Protein AF-A0A451AAW2-F1 (afdb_monomer)

InterPro domains:
  IPR013783 Immunoglobulin-like fold [G3DSA:2.60.40.10] (100-197)

Mean predicted aligned error: 14.97 Å

Radius of gyration: 39.77 Å; Cα contacts (8 Å, |Δi|>4): 486; chains: 1; bounding box: 114×41×110 Å

Secondary structure (DSSP, 8-state):
--PPPPPPPPPPPPPPTT--SSEEETTEEE--SS-EEES-SS-SSSEEESS--------SPP-GGGTT-EEEETTEEEEE-SSSEEEE--S--S--EEEESSEE----EEGGG-S-PPEEEEEEE-SSSPPP--EEEES-TTTEEEEEESSTT----TT-EEEEEEEE--SSSEEEEEEEEEESTT--EEEEEEEEE-PPPSS--S------TT--SSSPPPHHHHHHH---SGGGSTTTEEEETTEEEE--SSSS-------PPPP---

Structure (mmCIF, N/CA/C/O backbone):
data_AF-A0A451AAW2-F1
#
_entry.id   AF-A0A451AAW2-F1
#
loop_
_atom_site.group_PDB
_atom_site.id
_atom_site.type_symbol
_atom_site.label_atom_id
_atom_site.label_alt_id
_atom_site.label_comp_id
_atom_site.label_asym_id
_atom_site.label_entity_id
_atom_site.label_seq_id
_atom_site.pdbx_PDB_ins_code
_atom_site.Cartn_x
_atom_site.Cartn_y
_atom_site.Cartn_z
_atom_site.occupancy
_atom_site.B_iso_or_equiv
_atom_site.auth_seq_id
_atom_site.auth_comp_id
_atom_site.auth_asym_id
_atom_site.auth_atom_id
_atom_site.pdbx_PDB_model_num
ATOM 1 N N . ASP A 1 1 ? 57.584 23.041 -67.084 1.00 53.59 1 ASP A N 1
ATOM 2 C CA . ASP A 1 1 ? 56.991 21.731 -66.761 1.00 53.59 1 ASP A CA 1
ATOM 3 C C . ASP A 1 1 ? 55.481 21.752 -66.813 1.00 53.59 1 ASP A C 1
ATOM 5 O O . ASP A 1 1 ? 54.823 22.111 -65.848 1.00 53.59 1 ASP A O 1
ATOM 9 N N . THR A 1 2 ? 54.919 21.358 -67.949 1.00 57.06 2 THR A N 1
ATOM 10 C CA . THR A 1 2 ? 53.506 20.969 -68.030 1.00 57.06 2 THR A CA 1
ATOM 11 C C . THR A 1 2 ? 53.448 19.640 -68.760 1.00 57.06 2 THR A C 1
ATOM 13 O O . THR A 1 2 ? 53.080 19.564 -69.931 1.00 57.06 2 THR A O 1
ATOM 16 N N . GLY A 1 3 ? 53.918 18.591 -68.081 1.00 54.97 3 GLY A N 1
ATOM 17 C CA . GLY A 1 3 ? 53.749 17.227 -68.563 1.00 54.97 3 GLY A CA 1
ATOM 18 C C . GLY A 1 3 ? 52.258 16.954 -68.724 1.00 54.97 3 GLY A C 1
ATOM 19 O O . GLY A 1 3 ? 51.485 17.130 -67.782 1.00 54.97 3 GLY A O 1
ATOM 20 N N . ILE A 1 4 ? 51.855 16.586 -69.938 1.00 64.38 4 ILE A N 1
ATOM 21 C CA . ILE A 1 4 ? 50.492 16.166 -70.257 1.00 64.38 4 ILE A CA 1
ATOM 22 C C . ILE A 1 4 ? 50.045 15.098 -69.254 1.00 64.38 4 ILE A C 1
ATOM 24 O O . ILE A 1 4 ? 50.707 14.075 -69.077 1.00 64.38 4 ILE A O 1
ATOM 28 N N . ARG A 1 5 ? 48.929 15.359 -68.565 1.00 63.53 5 ARG A N 1
ATOM 29 C CA . ARG A 1 5 ? 48.282 14.392 -67.675 1.00 63.53 5 ARG A CA 1
ATOM 30 C C . ARG A 1 5 ? 48.058 13.108 -68.474 1.00 63.53 5 ARG A C 1
ATOM 32 O O . ARG A 1 5 ? 47.414 13.155 -69.520 1.00 63.53 5 ARG A O 1
ATOM 39 N N . GLY A 1 6 ? 48.609 11.993 -67.990 1.00 73.31 6 GLY A N 1
ATOM 40 C CA . GLY A 1 6 ? 48.420 10.691 -68.625 1.00 73.31 6 GLY A CA 1
ATOM 41 C C . GLY A 1 6 ? 46.928 10.394 -68.829 1.00 73.31 6 GLY A C 1
ATOM 42 O O . GLY A 1 6 ? 46.104 10.891 -68.048 1.00 73.31 6 GLY A O 1
ATOM 43 N N . PRO A 1 7 ? 46.565 9.634 -69.878 1.00 74.12 7 PRO A N 1
ATOM 44 C CA . PRO A 1 7 ? 45.173 9.317 -70.159 1.00 74.12 7 PRO A CA 1
ATOM 45 C C . PRO A 1 7 ? 44.522 8.732 -68.907 1.00 74.12 7 PRO A C 1
ATOM 47 O O . PRO A 1 7 ? 45.116 7.914 -68.202 1.00 74.12 7 PRO A O 1
ATOM 50 N N . GLN A 1 8 ? 43.314 9.202 -68.603 1.00 67.94 8 GLN A N 1
ATOM 51 C CA . GLN A 1 8 ? 42.526 8.668 -67.502 1.00 67.94 8 GLN A CA 1
ATOM 52 C C . GLN A 1 8 ? 42.424 7.149 -67.677 1.00 67.94 8 GLN A C 1
ATOM 54 O O . GLN A 1 8 ? 42.028 6.684 -68.746 1.00 67.94 8 GLN A O 1
ATOM 59 N N . GLY A 1 9 ? 42.818 6.393 -66.646 1.00 70.00 9 GLY A N 1
ATOM 60 C CA . GLY A 1 9 ? 42.711 4.937 -66.662 1.00 70.00 9 GLY A CA 1
ATOM 61 C C . GLY A 1 9 ? 41.288 4.513 -67.016 1.00 70.00 9 GLY A C 1
ATOM 62 O O . GLY A 1 9 ? 40.329 5.216 -66.676 1.00 70.00 9 GLY A O 1
ATOM 63 N N . LEU A 1 10 ? 41.157 3.390 -67.727 1.00 69.31 10 LEU A N 1
ATOM 64 C CA . LEU A 1 10 ? 39.849 2.842 -68.074 1.00 69.31 10 LEU A CA 1
ATOM 65 C C . LEU A 1 10 ? 39.002 2.748 -66.801 1.00 69.31 10 LEU A C 1
ATOM 67 O O . LEU A 1 10 ? 39.486 2.325 -65.748 1.00 69.31 10 LEU A O 1
ATOM 71 N N . LYS A 1 11 ? 37.750 3.204 -66.885 1.00 67.06 11 LYS A N 1
ATOM 72 C CA . LYS A 1 11 ? 36.783 3.036 -65.800 1.00 67.06 11 LYS A CA 1
ATOM 73 C C . LYS A 1 11 ? 36.747 1.544 -65.461 1.00 67.06 11 LYS A C 1
ATOM 75 O O . LYS A 1 11 ? 36.487 0.753 -66.358 1.00 67.06 11 LYS A O 1
ATOM 80 N N . GLY A 1 12 ? 37.034 1.190 -64.206 1.00 62.09 12 GLY A N 1
ATOM 81 C CA . GLY A 1 12 ? 37.013 -0.205 -63.770 1.00 62.09 12 GLY A CA 1
ATOM 82 C C . GLY A 1 12 ? 35.674 -0.859 -64.099 1.00 62.09 12 GLY A C 1
ATOM 83 O O . GLY A 1 12 ? 34.627 -0.203 -64.010 1.00 62.09 12 GLY A O 1
ATOM 84 N N . ASP A 1 13 ? 35.726 -2.125 -64.506 1.00 70.00 13 ASP A N 1
ATOM 85 C CA . ASP A 1 13 ? 34.534 -2.889 -64.846 1.00 70.00 13 ASP A CA 1
ATOM 86 C C . ASP A 1 13 ? 33.570 -2.913 -63.655 1.00 70.00 13 ASP A C 1
ATOM 88 O O . ASP A 1 13 ? 33.964 -2.953 -62.484 1.00 70.00 13 ASP A O 1
ATOM 92 N N . LYS A 1 14 ? 32.271 -2.839 -63.948 1.00 62.22 14 LYS A N 1
ATOM 93 C CA . LYS A 1 14 ? 31.244 -3.091 -62.938 1.00 62.22 14 LYS A CA 1
ATOM 94 C C . LYS A 1 14 ? 31.422 -4.544 -62.481 1.00 62.22 14 LYS A C 1
ATOM 96 O O . LYS A 1 14 ? 31.362 -5.420 -63.334 1.00 62.22 14 LYS A O 1
ATOM 101 N N . GLY A 1 15 ? 31.623 -4.774 -61.179 1.00 60.84 15 GLY A N 1
ATOM 102 C CA . GLY A 1 15 ? 31.736 -6.126 -60.615 1.00 60.84 15 GLY A CA 1
ATOM 103 C C . GLY A 1 15 ? 30.575 -7.028 -61.044 1.00 60.84 15 GLY A C 1
ATOM 104 O O . GLY A 1 15 ? 29.463 -6.535 -61.284 1.00 60.84 15 GLY A O 1
ATOM 105 N N . ASP A 1 16 ? 30.855 -8.324 -61.179 1.00 64.81 16 ASP A N 1
ATOM 106 C CA . ASP A 1 16 ? 29.926 -9.299 -61.743 1.00 64.81 16 ASP A CA 1
ATOM 107 C C . ASP A 1 16 ? 28.594 -9.320 -60.975 1.00 64.81 16 ASP A C 1
ATOM 109 O O . ASP A 1 16 ? 28.507 -9.091 -59.764 1.00 64.81 16 ASP A O 1
ATOM 113 N N . THR A 1 17 ? 27.504 -9.591 -61.696 1.00 51.34 17 THR A N 1
ATOM 114 C CA . THR A 1 17 ? 26.171 -9.719 -61.091 1.00 51.34 17 THR A CA 1
ATOM 115 C C . THR A 1 17 ? 26.135 -11.008 -60.264 1.00 51.34 17 THR A C 1
ATOM 117 O O . THR A 1 17 ? 25.845 -12.072 -60.799 1.00 51.34 17 THR A O 1
ATOM 120 N N . GLY A 1 18 ? 26.472 -10.920 -58.974 1.00 54.59 18 GLY A N 1
ATOM 121 C CA . GLY A 1 18 ? 26.585 -12.085 -58.087 1.00 54.59 18 GLY A CA 1
ATOM 122 C C . GLY A 1 18 ? 27.481 -11.900 -56.857 1.00 54.59 18 GLY A C 1
ATOM 123 O O . GLY A 1 18 ? 27.350 -12.669 -55.913 1.00 54.59 18 GLY A O 1
ATOM 124 N N . ASP A 1 19 ? 28.306 -10.849 -56.796 1.00 54.72 19 ASP A N 1
ATOM 125 C CA . ASP A 1 19 ? 29.177 -10.573 -55.631 1.00 54.72 19 ASP A CA 1
ATOM 126 C C . ASP A 1 19 ? 28.428 -10.045 -54.391 1.00 54.72 19 ASP A C 1
ATOM 128 O O . ASP A 1 19 ? 29.009 -9.776 -53.337 1.00 54.72 19 ASP A O 1
ATOM 132 N N . SER A 1 20 ? 27.108 -9.896 -54.492 1.00 62.81 20 SER A N 1
ATOM 133 C CA . SER A 1 20 ? 26.242 -9.603 -53.360 1.00 62.81 20 SER A CA 1
ATOM 134 C C . SER A 1 20 ? 25.691 -10.915 -52.811 1.00 62.81 20 SER A C 1
ATOM 136 O O . SER A 1 20 ? 24.864 -11.556 -53.453 1.00 62.81 20 SER A O 1
ATOM 138 N N . PHE A 1 21 ? 26.071 -11.274 -51.577 1.00 71.00 21 PHE A N 1
ATOM 139 C CA . PHE A 1 21 ? 25.433 -12.361 -50.813 1.00 71.00 21 PHE A CA 1
ATOM 140 C C . PHE A 1 21 ? 23.899 -12.221 -50.757 1.00 71.00 21 PHE A C 1
ATOM 142 O O . PHE A 1 21 ? 23.181 -13.195 -50.544 1.00 71.00 21 PHE A O 1
ATOM 149 N N . TRP A 1 22 ? 23.390 -11.007 -50.967 1.00 80.12 22 TRP A N 1
ATOM 150 C CA . TRP A 1 22 ? 21.976 -10.684 -51.041 1.00 80.12 22 TRP A CA 1
ATOM 151 C C . TRP A 1 22 ? 21.454 -10.772 -52.475 1.00 80.12 22 TRP A C 1
ATOM 153 O O . TRP A 1 22 ? 21.984 -10.124 -53.379 1.00 80.12 22 TRP A O 1
ATOM 163 N N . SER A 1 23 ? 20.371 -11.525 -52.661 1.00 84.62 23 SER A N 1
ATOM 164 C CA . SER A 1 23 ? 19.648 -11.643 -53.928 1.00 84.62 23 SER A CA 1
ATOM 165 C C . SER A 1 23 ? 18.620 -10.522 -54.064 1.00 84.62 23 SER A C 1
ATOM 167 O O . SER A 1 23 ? 17.877 -10.245 -53.122 1.00 84.62 23 SER A O 1
ATOM 169 N N . GLN A 1 24 ? 18.543 -9.898 -55.240 1.00 86.19 24 GLN A N 1
ATOM 170 C CA . GLN A 1 24 ? 17.514 -8.909 -55.563 1.00 86.19 24 GLN A CA 1
ATOM 171 C C . GLN A 1 24 ? 16.463 -9.519 -56.504 1.00 86.19 24 GLN A C 1
ATOM 173 O O . GLN A 1 24 ? 16.810 -10.120 -57.516 1.00 86.19 24 GLN A O 1
ATOM 178 N N . SER A 1 25 ? 15.178 -9.330 -56.195 1.00 84.81 25 SER A N 1
ATOM 179 C CA . SER A 1 25 ? 14.050 -9.676 -57.068 1.00 84.81 25 SER A CA 1
ATOM 180 C C . SER A 1 25 ? 13.036 -8.534 -57.076 1.00 84.81 25 SER A C 1
ATOM 182 O O . SER A 1 25 ? 12.434 -8.202 -56.050 1.00 84.81 25 SER A O 1
ATOM 184 N N . GLY A 1 26 ? 12.886 -7.882 -58.232 1.00 88.06 26 GLY A N 1
ATOM 185 C CA . GLY A 1 26 ? 12.141 -6.627 -58.345 1.00 88.06 26 GLY A CA 1
ATOM 186 C C . GLY A 1 26 ? 12.705 -5.552 -57.407 1.00 88.06 26 GLY A C 1
ATOM 187 O O . GLY A 1 26 ? 13.901 -5.255 -57.436 1.00 88.06 26 GLY A O 1
ATOM 188 N N . ASN A 1 27 ? 11.840 -5.001 -56.549 1.00 89.06 27 ASN A N 1
ATOM 189 C CA . ASN A 1 27 ? 12.200 -4.001 -55.534 1.00 89.06 27 ASN A CA 1
ATOM 190 C C . ASN A 1 27 ? 12.661 -4.612 -54.197 1.00 89.06 27 ASN A C 1
ATOM 192 O O . ASN A 1 27 ? 12.975 -3.870 -53.269 1.00 89.06 27 ASN A O 1
ATOM 196 N N . ASN A 1 28 ? 12.675 -5.943 -54.069 1.00 83.69 28 ASN A N 1
ATOM 197 C CA . ASN A 1 28 ? 13.032 -6.629 -52.830 1.00 83.69 28 ASN A CA 1
ATOM 198 C C . ASN A 1 28 ? 14.481 -7.110 -52.877 1.00 83.69 28 ASN A C 1
ATOM 200 O O . ASN A 1 28 ? 14.929 -7.642 -53.892 1.00 83.69 28 ASN A O 1
ATOM 204 N N . ILE A 1 29 ? 15.181 -6.999 -51.750 1.00 86.25 29 ILE A N 1
ATOM 205 C CA . ILE A 1 29 ? 16.496 -7.600 -51.525 1.00 86.25 29 ILE A CA 1
ATOM 206 C C . ILE A 1 29 ? 16.405 -8.544 -50.322 1.00 86.25 29 ILE A C 1
ATOM 208 O O . ILE A 1 29 ? 15.812 -8.187 -49.304 1.00 86.25 29 ILE A O 1
ATOM 212 N N . TYR A 1 30 ? 16.925 -9.765 -50.439 1.00 84.12 30 TYR A N 1
ATOM 213 C CA . TYR A 1 30 ? 16.805 -10.787 -49.395 1.00 84.12 30 TYR A CA 1
ATOM 214 C C . TYR A 1 30 ? 17.977 -11.774 -49.395 1.00 84.12 30 TYR A C 1
ATOM 216 O O . TYR A 1 30 ? 18.711 -11.912 -50.372 1.00 84.12 30 TYR A O 1
ATOM 224 N N . TYR A 1 31 ? 18.144 -12.468 -48.269 1.00 87.19 31 TYR A N 1
ATOM 225 C CA . TYR A 1 31 ? 19.123 -13.537 -48.084 1.00 87.19 31 TYR A CA 1
ATOM 226 C C . TYR A 1 31 ? 18.386 -14.876 -47.984 1.00 87.19 31 TYR A C 1
ATOM 228 O O . TYR A 1 31 ? 17.525 -15.044 -47.121 1.00 87.19 31 TYR A O 1
ATOM 236 N N . GLY A 1 32 ? 18.664 -15.799 -48.907 1.00 82.31 32 GLY A N 1
ATOM 237 C CA . GLY A 1 32 ? 17.832 -16.992 -49.124 1.00 82.31 32 GLY A CA 1
ATOM 238 C C . GLY A 1 32 ? 18.145 -18.204 -48.238 1.00 82.31 32 GLY A C 1
ATOM 239 O O . GLY A 1 32 ? 17.302 -19.087 -48.105 1.00 82.31 32 GLY A O 1
ATOM 240 N N . SER A 1 33 ? 19.329 -18.279 -47.625 1.00 84.06 33 SER A N 1
ATOM 241 C CA . SER A 1 33 ? 19.771 -19.460 -46.864 1.00 84.06 33 SER A CA 1
ATOM 242 C C . SER A 1 33 ? 20.739 -19.093 -45.744 1.00 84.06 33 SER A C 1
ATOM 244 O O . SER A 1 33 ? 21.572 -18.228 -45.945 1.00 84.06 33 SER A O 1
ATOM 246 N N . GLY A 1 34 ? 20.714 -19.790 -44.605 1.00 89.19 34 GLY A N 1
ATOM 247 C CA . GLY A 1 34 ? 21.592 -19.497 -43.458 1.00 89.19 34 GLY A CA 1
ATOM 248 C C . GLY A 1 34 ? 20.997 -18.487 -42.468 1.00 89.19 34 GLY A C 1
ATOM 249 O O . GLY A 1 34 ? 19.773 -18.354 -42.390 1.00 89.19 34 GLY A O 1
ATOM 250 N N . ASN A 1 35 ? 21.859 -17.839 -41.680 1.00 93.06 35 ASN A N 1
ATOM 251 C CA . ASN A 1 35 ? 21.526 -16.843 -40.654 1.00 93.06 35 ASN A CA 1
ATOM 252 C C . ASN A 1 35 ? 22.323 -15.553 -40.921 1.00 93.06 35 ASN A C 1
ATOM 254 O O . ASN A 1 35 ? 23.451 -15.620 -41.407 1.00 93.06 35 ASN A O 1
ATOM 258 N N . ILE A 1 36 ? 21.759 -14.393 -40.583 1.00 92.81 36 ILE A N 1
ATOM 259 C CA . ILE A 1 36 ? 22.418 -13.086 -40.704 1.00 92.81 36 ILE A CA 1
ATOM 260 C C . ILE A 1 36 ? 22.937 -12.670 -39.326 1.00 92.81 36 ILE A C 1
ATOM 262 O O . ILE A 1 36 ? 22.151 -12.442 -38.407 1.00 92.81 36 ILE A O 1
ATOM 266 N N . GLY A 1 37 ? 24.258 -12.560 -39.189 1.00 92.88 37 GLY A N 1
ATOM 267 C CA . GLY A 1 37 ? 24.919 -12.031 -37.996 1.00 92.88 37 GLY A CA 1
ATOM 268 C C . GLY A 1 37 ? 25.433 -10.612 -38.230 1.00 92.88 37 GLY A C 1
ATOM 269 O O . GLY A 1 37 ? 26.167 -10.374 -39.185 1.00 92.88 37 GLY A O 1
ATOM 270 N N . ILE A 1 38 ? 25.090 -9.669 -37.352 1.00 94.44 38 ILE A N 1
ATOM 271 C CA . ILE A 1 38 ? 25.679 -8.322 -37.322 1.00 94.44 38 ILE A CA 1
ATOM 272 C C . ILE A 1 38 ? 26.482 -8.191 -36.027 1.00 94.44 38 ILE A C 1
ATOM 274 O O . ILE A 1 38 ? 25.921 -8.260 -34.937 1.00 94.44 38 ILE A O 1
ATOM 278 N N . GLY A 1 39 ? 27.804 -8.044 -36.129 1.00 94.44 39 GLY A N 1
ATOM 279 C CA . GLY A 1 39 ? 28.702 -8.019 -34.962 1.00 94.44 39 GLY A CA 1
ATOM 280 C C . GLY A 1 39 ? 28.969 -9.393 -34.322 1.00 94.44 39 GLY A C 1
ATOM 281 O O . GLY A 1 39 ? 29.609 -9.469 -33.275 1.00 94.44 39 GLY A O 1
ATOM 282 N N . THR A 1 40 ? 28.502 -10.481 -34.939 1.00 93.62 40 THR A N 1
ATOM 283 C CA . THR A 1 40 ? 28.775 -11.874 -34.551 1.00 93.62 40 THR A CA 1
ATOM 284 C C . THR A 1 40 ? 29.024 -12.717 -35.801 1.00 93.62 40 THR A C 1
ATOM 286 O O . THR A 1 40 ? 28.398 -12.480 -36.834 1.00 93.62 40 THR A O 1
ATOM 289 N N . THR A 1 41 ? 29.934 -13.688 -35.722 1.00 93.69 41 THR A N 1
ATOM 290 C CA . THR A 1 41 ? 30.242 -14.627 -36.817 1.00 93.69 41 THR A CA 1
ATOM 291 C C . THR A 1 41 ? 29.533 -15.974 -36.669 1.00 93.69 41 THR A C 1
ATOM 293 O O . THR A 1 41 ? 29.479 -16.728 -37.634 1.00 93.69 41 THR A O 1
ATOM 296 N N . ASN A 1 42 ? 28.946 -16.254 -35.499 1.00 94.31 42 ASN A N 1
ATOM 297 C CA . ASN A 1 42 ? 28.233 -17.497 -35.192 1.00 94.31 42 ASN A CA 1
ATOM 298 C C . ASN A 1 42 ? 26.804 -17.194 -34.697 1.00 94.31 42 ASN A C 1
ATOM 300 O O . ASN A 1 42 ? 26.527 -17.373 -33.511 1.00 94.31 42 ASN A O 1
ATOM 304 N N . PRO A 1 43 ? 25.905 -16.689 -35.562 1.00 96.31 43 PRO A N 1
ATOM 305 C CA . PRO A 1 43 ? 24.539 -16.352 -35.167 1.00 96.31 43 PRO A CA 1
ATOM 306 C C . PRO A 1 43 ? 23.711 -17.604 -34.820 1.00 96.31 43 PRO A C 1
ATOM 308 O O . PRO A 1 43 ? 23.551 -18.508 -35.646 1.00 96.31 43 PRO A O 1
ATOM 311 N N . GLY A 1 44 ? 23.125 -17.629 -33.623 1.00 95.88 44 GLY A N 1
ATOM 312 C CA . GLY A 1 44 ? 22.234 -18.681 -33.124 1.00 95.88 44 GLY A CA 1
ATOM 313 C C . GLY A 1 44 ? 20.783 -18.569 -33.609 1.00 95.88 44 GLY A C 1
ATOM 314 O O . GLY A 1 44 ? 20.004 -19.505 -33.439 1.00 95.88 44 GLY A O 1
ATOM 315 N N . ALA A 1 45 ? 20.413 -17.455 -34.245 1.00 95.62 45 ALA A N 1
ATOM 316 C CA . ALA A 1 45 ? 19.090 -17.220 -34.825 1.00 95.62 45 ALA A CA 1
ATOM 317 C C . ALA A 1 45 ? 19.184 -16.674 -36.258 1.00 95.62 45 ALA A C 1
ATOM 319 O O . ALA A 1 45 ? 20.237 -16.220 -36.701 1.00 95.62 45 ALA A O 1
ATOM 320 N N . LYS A 1 46 ? 18.058 -16.687 -36.988 1.00 94.44 46 LYS A N 1
ATOM 321 C CA . LYS A 1 46 ? 17.982 -16.236 -38.393 1.00 94.44 46 LYS A CA 1
ATOM 322 C C . LYS A 1 46 ? 18.474 -14.806 -38.606 1.00 94.44 46 LYS A C 1
ATOM 324 O O . LYS A 1 46 ? 19.076 -14.524 -39.639 1.00 94.44 46 LYS A O 1
ATOM 329 N N . LEU A 1 47 ? 18.250 -13.942 -37.623 1.00 94.19 47 LEU A N 1
ATOM 330 C CA . LEU A 1 47 ? 18.868 -12.632 -37.509 1.00 94.19 47 LEU A CA 1
ATOM 331 C C . LEU A 1 47 ? 19.372 -12.483 -36.074 1.00 94.19 47 LEU A C 1
ATOM 333 O O . LEU A 1 47 ? 18.578 -12.558 -35.139 1.00 94.19 47 LEU A O 1
ATOM 337 N N . GLU A 1 48 ? 20.669 -12.255 -35.906 1.00 96.38 48 GLU A N 1
ATOM 338 C CA . GLU A 1 48 ? 21.276 -11.937 -34.616 1.00 96.38 48 GLU A CA 1
ATOM 339 C C . GLU A 1 48 ? 22.133 -10.680 -34.752 1.00 96.38 48 GLU A C 1
ATOM 341 O O . GLU A 1 48 ? 23.025 -10.597 -35.596 1.00 96.38 48 GLU A O 1
ATOM 346 N N . VAL A 1 49 ? 21.861 -9.689 -33.907 1.00 96.12 49 VAL A N 1
ATOM 347 C CA . VAL A 1 49 ? 22.625 -8.444 -33.849 1.00 96.12 49 VAL A CA 1
ATOM 348 C C . VAL A 1 49 ? 23.288 -8.375 -32.483 1.00 96.12 49 VAL A C 1
ATOM 350 O O . VAL A 1 49 ? 22.617 -8.224 -31.466 1.00 96.12 49 VAL A O 1
ATOM 353 N N . LYS A 1 50 ? 24.617 -8.456 -32.449 1.00 95.81 50 LYS A N 1
ATOM 354 C CA . LYS A 1 50 ? 25.410 -8.217 -31.242 1.00 95.81 50 LYS A CA 1
ATOM 355 C C . LYS A 1 50 ? 25.618 -6.710 -31.072 1.00 95.81 50 LYS A C 1
ATOM 357 O O . LYS A 1 50 ? 26.701 -6.179 -31.304 1.00 95.81 50 LYS A O 1
ATOM 362 N N . GLY A 1 51 ? 24.537 -6.015 -30.730 1.00 94.69 51 GLY A N 1
ATOM 363 C CA . GLY A 1 51 ? 24.470 -4.559 -30.624 1.00 94.69 51 GLY A CA 1
ATOM 364 C C . GLY A 1 51 ? 23.025 -4.055 -30.586 1.00 94.69 51 GLY A C 1
ATOM 365 O O . GLY A 1 51 ? 22.081 -4.841 -30.582 1.00 94.69 51 GLY A O 1
ATOM 366 N N . GLY A 1 52 ? 22.845 -2.734 -30.550 1.00 91.44 52 GLY A N 1
ATOM 367 C CA . GLY A 1 52 ? 21.515 -2.117 -30.561 1.00 91.44 52 GLY A CA 1
ATOM 368 C C . GLY A 1 52 ? 20.877 -2.093 -31.954 1.00 91.44 52 GLY A C 1
ATOM 369 O O . GLY A 1 52 ? 21.563 -1.894 -32.955 1.00 91.44 52 GLY A O 1
ATOM 370 N N . ILE A 1 53 ? 19.548 -2.226 -32.013 1.00 94.25 53 ILE A N 1
ATOM 371 C CA . ILE A 1 53 ? 18.750 -2.058 -33.237 1.00 94.25 53 ILE A CA 1
ATOM 372 C C . ILE A 1 53 ? 17.933 -0.770 -33.105 1.00 94.25 53 ILE A C 1
ATOM 374 O O . ILE A 1 53 ? 17.059 -0.666 -32.246 1.00 94.25 53 ILE A O 1
ATOM 378 N N . LYS A 1 54 ? 18.192 0.221 -33.966 1.00 92.50 54 LYS A N 1
ATOM 379 C CA . LYS A 1 54 ? 17.372 1.438 -34.040 1.00 92.50 54 LYS A CA 1
ATOM 380 C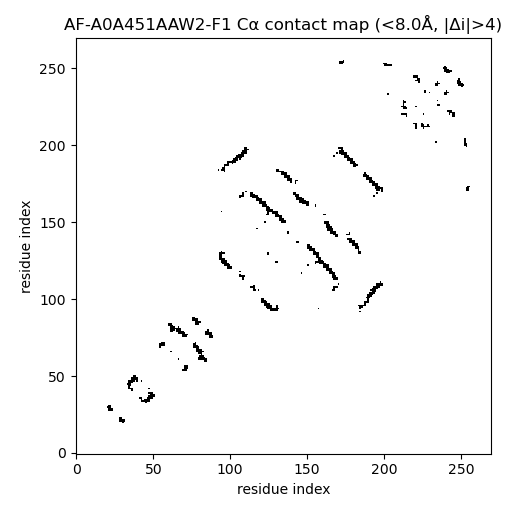 C . LYS A 1 54 ? 16.132 1.164 -34.888 1.00 92.50 54 LYS A C 1
ATOM 382 O O . LYS A 1 54 ? 16.231 1.017 -36.103 1.00 92.50 54 LYS A O 1
ATOM 387 N N . LEU A 1 55 ? 14.967 1.118 -34.249 1.00 92.00 55 LEU A N 1
ATOM 388 C CA . LEU A 1 55 ? 13.687 0.933 -34.930 1.00 92.00 55 LEU A CA 1
ATOM 389 C C . LEU A 1 55 ? 13.101 2.280 -35.366 1.00 92.00 55 LEU A C 1
ATOM 391 O O . LEU A 1 55 ? 13.159 3.264 -34.630 1.00 92.00 55 LEU A O 1
ATOM 395 N N . GLY A 1 56 ? 12.522 2.319 -36.564 1.00 89.69 56 GLY A N 1
ATOM 396 C CA . GLY A 1 56 ? 11.778 3.477 -37.054 1.00 89.69 56 GLY A CA 1
ATOM 397 C C . GLY A 1 56 ? 10.335 3.511 -36.542 1.00 89.69 56 GLY A C 1
ATOM 398 O O . GLY A 1 56 ? 9.767 2.488 -36.144 1.00 89.69 56 GLY A O 1
ATOM 399 N N . GLY A 1 57 ? 9.721 4.692 -36.615 1.00 82.31 57 GLY A N 1
ATOM 400 C CA . GLY A 1 57 ? 8.278 4.850 -36.475 1.00 82.31 57 GLY A CA 1
ATOM 401 C C . GLY A 1 57 ? 7.602 4.499 -37.795 1.00 82.31 57 GLY A C 1
ATOM 402 O O . GLY A 1 57 ? 7.682 5.258 -38.752 1.00 82.31 57 GLY A O 1
ATOM 403 N N . ASN A 1 58 ? 6.966 3.331 -37.882 1.00 75.94 58 ASN A N 1
ATOM 404 C CA . ASN A 1 58 ? 6.107 3.018 -39.022 1.00 75.94 58 ASN A CA 1
ATOM 405 C C . ASN A 1 58 ? 4.714 3.615 -38.768 1.00 75.94 58 ASN A C 1
ATOM 407 O O . ASN A 1 58 ? 4.033 3.168 -37.845 1.00 75.94 58 ASN A O 1
ATOM 411 N N . ASN A 1 59 ? 4.275 4.589 -39.570 1.00 73.44 59 ASN A N 1
ATOM 412 C CA . ASN A 1 59 ? 2.949 5.216 -39.442 1.00 73.44 59 ASN A CA 1
ATOM 413 C C . ASN A 1 59 ? 1.814 4.407 -40.103 1.00 73.44 59 ASN A C 1
ATOM 415 O O . ASN A 1 59 ? 0.668 4.847 -40.104 1.00 73.44 59 ASN A O 1
ATOM 419 N N . SER A 1 60 ? 2.103 3.223 -40.646 1.00 85.75 60 SER A N 1
ATOM 420 C CA . SER A 1 60 ? 1.099 2.362 -41.282 1.00 85.75 60 SER A CA 1
ATOM 421 C C . SER A 1 60 ? 0.084 1.803 -40.282 1.00 85.75 60 SER A C 1
ATOM 423 O O . SER A 1 60 ? 0.410 1.546 -39.121 1.00 85.75 60 SER A O 1
ATOM 425 N N . VAL A 1 61 ? -1.136 1.529 -40.753 1.00 91.38 61 VAL A N 1
ATOM 426 C CA . VAL A 1 61 ? -2.162 0.794 -39.994 1.00 91.38 61 VAL A CA 1
ATOM 427 C C . VAL A 1 61 ? -1.671 -0.630 -39.705 1.00 91.38 61 VAL A C 1
ATOM 429 O O . VAL A 1 61 ? -1.106 -1.279 -40.590 1.00 91.38 61 VAL A O 1
ATOM 432 N N . CYS A 1 62 ? -1.862 -1.095 -38.467 1.00 93.69 62 CYS A N 1
ATOM 433 C CA . CYS A 1 62 ? -1.666 -2.498 -38.102 1.00 93.69 62 CYS A CA 1
ATOM 434 C C . CYS A 1 62 ? -2.882 -3.309 -38.558 1.00 93.69 62 CYS A C 1
ATOM 436 O O . CYS A 1 62 ? -4.007 -2.981 -38.196 1.00 93.69 62 CYS A O 1
ATOM 438 N N . ASP A 1 63 ? -2.638 -4.357 -39.334 1.00 95.12 63 ASP A N 1
ATOM 439 C CA . ASP A 1 63 ? -3.639 -5.277 -39.869 1.00 95.12 63 ASP A CA 1
ATOM 440 C C . ASP A 1 63 ? -3.059 -6.702 -39.884 1.00 95.12 63 ASP A C 1
ATOM 442 O O . ASP A 1 63 ? -1.901 -6.910 -39.500 1.00 95.12 63 ASP A O 1
ATOM 446 N N . GLY A 1 64 ? -3.847 -7.680 -40.336 1.00 95.31 64 GLY A N 1
ATOM 447 C CA . GLY A 1 64 ? -3.465 -9.093 -40.316 1.00 95.31 64 GLY A CA 1
ATOM 448 C C . GLY A 1 64 ? -2.179 -9.404 -41.089 1.00 95.31 64 GLY A C 1
ATOM 449 O O . GLY A 1 64 ? -1.446 -10.307 -40.703 1.00 95.31 64 GLY A O 1
ATOM 450 N N . THR A 1 65 ? -1.847 -8.622 -42.122 1.00 94.94 65 THR A N 1
ATOM 451 C CA . THR A 1 65 ? -0.623 -8.807 -42.925 1.00 94.94 65 THR A CA 1
ATOM 452 C C . THR A 1 65 ? 0.632 -8.292 -42.222 1.00 94.94 65 THR A C 1
ATOM 454 O O . THR A 1 65 ? 1.747 -8.644 -42.598 1.00 94.94 65 THR A O 1
ATOM 457 N N . LYS A 1 66 ? 0.456 -7.457 -41.192 1.00 93.12 66 LYS A N 1
ATOM 458 C CA . LYS A 1 66 ? 1.533 -6.818 -40.426 1.00 93.12 66 LYS A CA 1
ATOM 459 C C . LYS A 1 66 ? 1.677 -7.377 -39.010 1.00 93.12 66 LYS A C 1
ATOM 461 O O . LYS A 1 66 ? 2.453 -6.830 -38.222 1.00 93.12 66 LYS A O 1
ATOM 466 N N . ALA A 1 67 ? 0.935 -8.430 -38.664 1.00 94.00 67 ALA A N 1
ATOM 467 C CA . ALA A 1 67 ? 1.035 -9.081 -37.363 1.00 94.00 67 ALA A CA 1
ATOM 468 C C . ALA A 1 67 ? 2.493 -9.484 -37.062 1.00 94.00 67 ALA A C 1
ATOM 470 O O . ALA A 1 67 ? 3.176 -10.059 -37.904 1.00 94.00 67 ALA A O 1
ATOM 471 N N . GLY A 1 68 ? 2.979 -9.149 -35.866 1.00 91.62 68 GLY A N 1
ATOM 472 C CA . GLY A 1 68 ? 4.354 -9.409 -35.428 1.00 91.62 68 GLY A CA 1
ATOM 473 C C . GLY A 1 68 ? 5.368 -8.302 -35.739 1.00 91.62 68 GLY A C 1
ATOM 474 O O . GLY A 1 68 ? 6.484 -8.360 -35.228 1.00 91.62 68 GLY A O 1
ATOM 475 N N . LEU A 1 69 ? 5.013 -7.263 -36.510 1.00 92.50 69 LEU A N 1
ATOM 476 C CA . LEU A 1 69 ? 5.917 -6.124 -36.711 1.00 92.50 69 LEU A CA 1
ATOM 477 C C . LEU A 1 69 ? 6.165 -5.362 -35.406 1.00 92.50 69 LEU A C 1
ATOM 479 O O . LEU A 1 69 ? 5.234 -5.112 -34.641 1.00 92.50 69 LEU A O 1
ATOM 483 N N . MET A 1 70 ? 7.409 -4.919 -35.213 1.00 92.88 70 MET A N 1
ATOM 484 C CA . MET A 1 70 ? 7.829 -4.029 -34.129 1.00 92.88 70 MET A CA 1
ATOM 485 C C . MET A 1 70 ? 8.126 -2.624 -34.667 1.00 92.88 70 MET A C 1
ATOM 487 O O . MET A 1 70 ? 8.673 -2.478 -35.760 1.00 92.88 70 MET A O 1
ATOM 491 N N . ARG A 1 71 ? 7.792 -1.578 -33.903 1.00 91.81 71 ARG A N 1
ATOM 492 C CA . ARG A 1 71 ? 8.149 -0.182 -34.226 1.00 91.81 71 ARG A CA 1
ATOM 493 C C . ARG A 1 71 ? 8.454 0.618 -32.969 1.00 91.81 71 ARG A C 1
ATOM 495 O O . ARG A 1 71 ? 7.896 0.327 -31.916 1.00 91.81 71 ARG A O 1
ATOM 502 N N . TYR A 1 72 ? 9.246 1.675 -33.101 1.00 89.06 72 TYR A N 1
ATOM 503 C CA . TYR A 1 72 ? 9.434 2.654 -32.032 1.00 89.06 72 TYR A CA 1
ATOM 504 C C . TYR A 1 72 ? 8.770 3.970 -32.428 1.00 89.06 72 TYR A C 1
ATOM 506 O O . TYR A 1 72 ? 9.118 4.558 -33.449 1.00 89.06 72 TYR A O 1
ATOM 514 N N . ASN A 1 73 ? 7.775 4.411 -31.661 1.00 85.81 73 ASN A N 1
ATOM 515 C CA . ASN A 1 73 ? 7.060 5.655 -31.936 1.00 85.81 73 ASN A CA 1
ATOM 516 C C . ASN A 1 73 ? 6.666 6.342 -30.628 1.00 85.81 73 ASN A C 1
ATOM 518 O O . ASN A 1 73 ? 6.364 5.665 -29.653 1.00 85.81 73 ASN A O 1
ATOM 522 N N . SER A 1 74 ? 6.666 7.674 -30.595 1.00 81.56 74 SER A N 1
ATOM 523 C CA . SER A 1 74 ? 6.205 8.460 -29.439 1.00 81.56 74 SER A CA 1
ATOM 524 C C . SER A 1 74 ? 6.763 7.989 -28.081 1.00 81.56 74 SER A C 1
ATOM 526 O O . SER A 1 74 ? 6.040 7.991 -27.092 1.00 81.56 74 SER A O 1
ATOM 528 N N . GLY A 1 75 ? 8.026 7.545 -28.038 1.00 76.75 75 GLY A N 1
ATOM 529 C CA . GLY A 1 75 ? 8.693 7.100 -26.805 1.00 76.75 75 GLY A CA 1
ATOM 530 C C . GLY A 1 75 ? 8.460 5.640 -26.395 1.00 76.75 75 GLY A C 1
ATOM 531 O O . GLY A 1 75 ? 9.017 5.210 -25.393 1.00 76.75 75 GLY A O 1
ATOM 532 N N . PHE A 1 76 ? 7.688 4.858 -27.156 1.00 82.19 76 PHE A N 1
ATOM 533 C CA . PHE A 1 76 ? 7.378 3.467 -26.812 1.00 82.19 76 PHE A CA 1
ATOM 534 C C . PHE A 1 76 ? 7.721 2.494 -27.939 1.00 82.19 76 PHE A C 1
ATOM 536 O O . PHE A 1 76 ? 7.606 2.809 -29.130 1.00 82.19 76 PHE A O 1
ATOM 543 N N . LEU A 1 77 ? 8.086 1.270 -27.551 1.00 89.19 77 LEU A N 1
ATOM 544 C CA . LEU A 1 77 ? 8.084 0.119 -28.446 1.00 89.19 77 LEU A CA 1
ATOM 545 C C . LEU A 1 77 ? 6.636 -0.347 -28.633 1.00 89.19 77 LEU A C 1
ATOM 547 O O . LEU A 1 77 ? 5.893 -0.506 -27.671 1.00 89.19 77 LEU A O 1
ATOM 551 N N . TYR A 1 78 ? 6.227 -0.592 -29.870 1.00 90.00 78 TYR A N 1
ATOM 552 C CA . TYR A 1 78 ? 4.933 -1.178 -30.198 1.00 90.00 78 TYR A CA 1
ATOM 553 C C . TYR A 1 78 ? 5.134 -2.492 -30.938 1.00 90.00 78 TYR A C 1
ATOM 555 O O . TYR A 1 78 ? 6.065 -2.606 -31.736 1.00 90.00 78 TYR A O 1
ATOM 563 N N . PHE A 1 79 ? 4.196 -3.421 -30.763 1.00 92.69 79 PHE A N 1
ATOM 564 C CA . PHE A 1 79 ? 4.020 -4.560 -31.659 1.00 92.69 79 PHE A CA 1
ATOM 565 C C . PHE A 1 79 ? 2.647 -4.509 -32.338 1.00 92.69 79 PHE A C 1
ATOM 567 O O . PHE A 1 79 ? 1.675 -4.004 -31.770 1.00 92.69 79 PHE A O 1
ATOM 574 N N . CYS A 1 80 ? 2.556 -5.001 -33.569 1.00 94.50 80 CYS A N 1
ATOM 575 C CA . CYS A 1 80 ? 1.286 -5.161 -34.269 1.00 94.50 80 CYS A CA 1
ATOM 576 C C . CYS A 1 80 ? 0.700 -6.543 -33.962 1.00 94.50 80 CYS A C 1
ATOM 578 O O . CYS A 1 80 ? 1.338 -7.558 -34.229 1.00 94.50 80 CYS A O 1
ATOM 580 N N . ASN A 1 81 ? -0.519 -6.604 -33.423 1.00 93.88 81 ASN A N 1
ATOM 581 C CA . ASN A 1 81 ? -1.182 -7.871 -33.085 1.00 93.88 81 ASN A CA 1
ATOM 582 C C . ASN A 1 81 ? -2.087 -8.423 -34.208 1.00 93.88 81 ASN A C 1
ATOM 584 O O . ASN A 1 81 ? -2.894 -9.310 -33.955 1.00 93.88 81 ASN A O 1
ATOM 588 N N . GLY A 1 82 ? -2.010 -7.861 -35.418 1.00 94.44 82 GLY A N 1
ATOM 589 C CA . GLY A 1 82 ? -2.887 -8.209 -36.540 1.00 94.44 82 GLY A CA 1
ATOM 590 C C . GLY A 1 82 ? -4.165 -7.366 -36.655 1.00 94.44 82 GLY A C 1
ATOM 591 O O . GLY A 1 82 ? -4.892 -7.504 -37.632 1.00 94.44 82 GLY A O 1
ATOM 592 N N . ALA A 1 83 ? -4.444 -6.479 -35.698 1.00 94.62 83 ALA A N 1
ATOM 593 C CA . ALA A 1 83 ? -5.613 -5.590 -35.741 1.00 94.62 83 ALA A CA 1
ATOM 594 C C . ALA A 1 83 ? -5.322 -4.168 -35.237 1.00 94.62 83 ALA A C 1
ATOM 596 O O . ALA A 1 83 ? -5.955 -3.206 -35.661 1.00 94.62 83 ALA A O 1
ATOM 597 N N . ALA A 1 84 ? -4.379 -4.020 -34.306 1.00 92.81 84 ALA A N 1
ATOM 598 C CA . ALA A 1 84 ? -3.995 -2.741 -33.737 1.00 92.81 84 ALA A CA 1
ATOM 599 C C . ALA A 1 84 ? -2.535 -2.745 -33.274 1.00 92.81 84 ALA A C 1
ATOM 601 O O . ALA A 1 84 ? -1.975 -3.766 -32.865 1.00 92.81 84 ALA A O 1
ATOM 602 N N . TRP A 1 85 ? -1.928 -1.561 -33.282 1.00 92.56 85 TRP A N 1
ATOM 603 C CA . TRP A 1 85 ? -0.657 -1.354 -32.604 1.00 92.56 85 TRP A CA 1
ATOM 604 C C . TRP A 1 85 ? -0.879 -1.395 -31.097 1.00 92.56 85 TRP A C 1
ATOM 606 O O . TRP A 1 85 ? -1.665 -0.620 -30.554 1.00 92.56 85 TRP A O 1
ATOM 616 N N . LYS A 1 86 ? -0.168 -2.292 -30.422 1.00 89.81 86 LYS A N 1
ATOM 617 C CA . LYS A 1 86 ? -0.142 -2.388 -28.969 1.00 89.81 86 LYS A CA 1
ATOM 618 C C . LYS A 1 86 ? 1.183 -1.845 -28.481 1.00 89.81 86 LYS A C 1
ATOM 620 O O . LYS A 1 86 ? 2.237 -2.309 -28.912 1.00 89.81 86 LYS A O 1
ATOM 625 N N . ALA A 1 87 ? 1.117 -0.832 -27.626 1.00 85.81 87 ALA A N 1
ATOM 626 C CA . ALA A 1 87 ? 2.297 -0.376 -26.921 1.00 85.81 87 ALA A CA 1
ATOM 627 C C . ALA A 1 87 ? 2.761 -1.527 -26.030 1.00 85.81 87 ALA A C 1
ATOM 629 O O . ALA A 1 87 ? 2.007 -2.005 -25.181 1.00 85.81 87 ALA A O 1
ATOM 630 N N . LEU A 1 88 ? 4.002 -1.956 -26.219 1.00 77.25 88 LEU A N 1
ATOM 631 C CA . LEU A 1 88 ? 4.748 -2.561 -25.135 1.00 77.25 88 LEU A CA 1
ATOM 632 C C . LEU A 1 88 ? 5.149 -1.390 -24.252 1.00 77.25 88 LEU A C 1
ATOM 634 O O . LEU A 1 88 ? 6.232 -0.821 -24.381 1.00 77.25 88 LEU A O 1
ATOM 638 N N . SER A 1 89 ? 4.223 -0.992 -23.379 1.00 63.53 89 SER A N 1
ATOM 639 C CA . SER A 1 89 ? 4.642 -0.356 -22.146 1.00 63.53 89 SER A CA 1
ATOM 640 C C . SER A 1 89 ? 5.545 -1.393 -21.508 1.00 63.53 89 SER A C 1
ATOM 642 O O . SER A 1 89 ? 5.090 -2.477 -21.135 1.00 63.53 89 SER A O 1
ATOM 644 N N . LEU A 1 90 ? 6.850 -1.133 -21.505 1.00 56.22 90 LEU A N 1
ATOM 645 C CA . LEU A 1 90 ? 7.683 -1.864 -20.583 1.00 56.22 90 LEU A CA 1
ATOM 646 C C . LEU A 1 90 ? 7.002 -1.636 -19.235 1.00 56.22 90 LEU A C 1
ATOM 648 O O . LEU A 1 90 ? 6.912 -0.494 -18.789 1.00 56.22 90 LEU A O 1
ATOM 652 N N . ILE A 1 91 ? 6.564 -2.695 -18.564 1.00 51.03 91 ILE A N 1
ATOM 653 C CA . ILE A 1 91 ? 6.318 -2.637 -17.120 1.00 51.03 91 ILE A CA 1
ATOM 654 C C . ILE A 1 91 ? 7.685 -2.521 -16.402 1.00 51.03 91 ILE A C 1
ATOM 656 O O . ILE A 1 91 ? 7.922 -3.141 -15.378 1.00 51.03 91 ILE A O 1
ATOM 660 N N . ASN A 1 92 ? 8.609 -1.745 -16.977 1.00 54.28 92 ASN A N 1
ATOM 661 C CA . ASN A 1 92 ? 9.843 -1.271 -16.387 1.00 54.28 92 ASN A CA 1
ATOM 662 C C . ASN A 1 92 ? 9.784 0.261 -16.308 1.00 54.28 92 ASN A C 1
ATOM 664 O O . ASN A 1 92 ? 10.448 0.928 -17.103 1.00 54.28 92 ASN A O 1
ATOM 668 N N . PRO A 1 93 ? 9.039 0.840 -15.358 1.00 52.81 93 PRO A N 1
ATOM 669 C CA . PRO A 1 93 ? 9.406 2.117 -14.782 1.00 52.81 93 PRO A CA 1
ATOM 670 C C . PRO A 1 93 ? 10.180 1.822 -13.481 1.00 52.81 93 PRO A C 1
ATOM 672 O O . PRO A 1 93 ? 9.705 1.168 -12.564 1.00 52.81 93 PRO A O 1
ATOM 675 N N . GLU A 1 94 ? 11.467 2.112 -13.414 1.00 66.81 94 GLU A N 1
ATOM 676 C CA . GLU A 1 94 ? 11.949 3.335 -12.766 1.00 66.81 94 GLU A CA 1
ATOM 677 C C . GLU A 1 94 ? 12.015 3.368 -11.218 1.00 66.81 94 GLU A C 1
ATOM 679 O O . GLU A 1 94 ? 12.789 4.156 -10.701 1.00 66.81 94 GLU A O 1
ATOM 684 N N . ALA A 1 95 ? 11.381 2.463 -10.463 1.00 77.56 95 ALA A N 1
ATOM 685 C CA . ALA A 1 95 ? 11.674 2.164 -9.042 1.00 77.56 95 ALA A CA 1
ATOM 686 C C . ALA A 1 95 ? 10.759 1.027 -8.549 1.00 77.56 95 ALA A C 1
ATOM 688 O O . ALA A 1 95 ? 9.631 0.909 -9.020 1.00 77.56 95 ALA A O 1
ATOM 689 N N . ASN A 1 96 ? 11.208 0.212 -7.589 1.00 88.81 96 ASN A N 1
ATOM 690 C CA . ASN A 1 96 ? 10.402 -0.851 -6.969 1.00 88.81 96 ASN A CA 1
ATOM 691 C C . ASN A 1 96 ? 10.461 -0.719 -5.447 1.00 88.81 96 ASN A C 1
ATOM 693 O O . ASN A 1 96 ? 11.440 -1.131 -4.829 1.00 88.81 96 ASN A O 1
ATOM 697 N N . LEU A 1 97 ? 9.440 -0.117 -4.850 1.00 93.44 97 LEU A N 1
ATOM 698 C CA . LEU A 1 97 ? 9.371 0.116 -3.416 1.00 93.44 97 LEU A CA 1
ATOM 699 C C . LEU A 1 97 ? 8.883 -1.144 -2.699 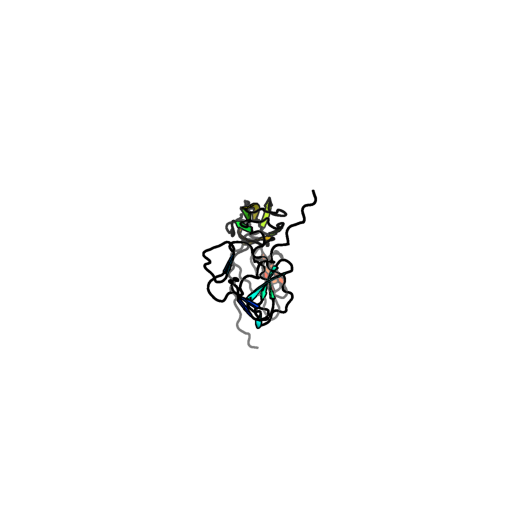1.00 93.44 97 LEU A C 1
ATOM 701 O O . LEU A 1 97 ? 7.816 -1.678 -2.992 1.00 93.44 97 LEU A O 1
ATOM 705 N N . VAL A 1 98 ? 9.655 -1.601 -1.724 1.00 95.56 98 VAL A N 1
ATOM 706 C CA . VAL A 1 98 ? 9.329 -2.732 -0.858 1.00 95.56 98 VAL A CA 1
ATOM 707 C C . VAL A 1 98 ? 9.269 -2.222 0.569 1.00 95.56 98 VAL A C 1
ATOM 709 O O . VAL A 1 98 ? 10.198 -1.557 1.025 1.00 95.56 98 VAL A O 1
ATOM 712 N N . ILE A 1 99 ? 8.185 -2.531 1.275 1.00 98.06 99 ILE A N 1
ATOM 713 C CA . ILE A 1 99 ? 8.026 -2.201 2.689 1.00 98.06 99 ILE A CA 1
ATOM 714 C C . ILE A 1 99 ? 8.309 -3.427 3.558 1.00 98.06 99 ILE A C 1
ATOM 716 O O . ILE A 1 99 ? 7.889 -4.541 3.243 1.00 98.06 99 ILE A O 1
ATOM 720 N N . SER A 1 100 ? 9.038 -3.220 4.651 1.00 97.81 100 SER A N 1
ATOM 721 C CA . SER A 1 100 ? 9.326 -4.249 5.643 1.00 97.81 100 SER A CA 1
ATOM 722 C C . SER A 1 100 ? 9.196 -3.691 7.065 1.00 97.81 100 SER A C 1
ATOM 724 O O . SER A 1 100 ? 9.771 -2.636 7.344 1.00 97.81 100 SER A O 1
ATOM 726 N N . PRO A 1 101 ? 8.490 -4.382 7.973 1.00 98.06 101 PRO A N 1
ATOM 727 C CA . PRO A 1 101 ? 7.729 -5.608 7.726 1.00 98.06 101 PRO A CA 1
ATOM 728 C C . PRO A 1 101 ? 6.468 -5.348 6.879 1.00 98.06 101 PRO A C 1
ATOM 730 O O . PRO A 1 101 ? 5.897 -4.263 6.918 1.00 98.06 101 PRO A O 1
ATOM 733 N N . MET A 1 102 ? 6.024 -6.353 6.114 1.00 94.19 102 MET A N 1
ATOM 734 C CA . MET A 1 102 ? 4.765 -6.291 5.343 1.00 94.19 102 MET A CA 1
ATOM 735 C C . MET A 1 102 ? 3.531 -6.432 6.250 1.00 94.19 102 MET A C 1
ATOM 737 O O . MET A 1 102 ? 2.437 -6.007 5.901 1.00 94.19 102 MET A O 1
ATOM 741 N N . ASN A 1 103 ? 3.700 -7.031 7.429 1.00 95.19 103 ASN A N 1
ATOM 742 C CA . ASN A 1 103 ? 2.642 -7.212 8.412 1.00 95.19 103 ASN A CA 1
ATOM 743 C C . ASN A 1 103 ? 3.216 -7.008 9.813 1.00 95.19 103 ASN A C 1
ATOM 745 O O . ASN A 1 103 ? 4.258 -7.582 10.126 1.00 95.19 103 ASN A O 1
ATOM 749 N N . GLN A 1 104 ? 2.511 -6.252 10.648 1.00 97.50 104 GLN A N 1
ATOM 750 C CA . GLN A 1 104 ? 2.795 -6.110 12.071 1.00 97.50 104 GLN A CA 1
ATOM 751 C C . GLN A 1 104 ? 1.504 -6.346 12.859 1.00 97.50 104 GLN A C 1
ATOM 753 O O . GLN A 1 104 ? 0.600 -5.515 12.820 1.00 97.50 104 GLN A O 1
ATOM 758 N N . PHE A 1 105 ? 1.397 -7.488 13.541 1.00 97.06 105 PHE A N 1
ATOM 759 C CA . PHE A 1 105 ? 0.155 -7.931 14.201 1.00 97.06 105 PHE A CA 1
ATOM 760 C C . PHE A 1 105 ? 0.211 -7.943 15.734 1.00 97.06 105 PHE A C 1
ATOM 762 O O . PHE A 1 105 ? -0.764 -8.303 16.381 1.00 97.06 105 PHE A O 1
ATOM 769 N N . ASP A 1 106 ? 1.342 -7.548 16.300 1.00 95.88 106 ASP A N 1
ATOM 770 C CA . ASP A 1 106 ? 1.643 -7.444 17.729 1.00 95.88 106 ASP A CA 1
ATOM 771 C C . ASP A 1 106 ? 1.703 -5.973 18.178 1.00 95.88 106 ASP A C 1
ATOM 773 O O . ASP A 1 106 ? 2.444 -5.610 19.093 1.00 95.88 106 ASP A O 1
ATOM 777 N N . MET A 1 107 ? 0.922 -5.093 17.537 1.00 97.44 107 MET A N 1
ATOM 778 C CA . MET A 1 107 ? 0.781 -3.691 17.950 1.00 97.44 107 MET A CA 1
ATOM 779 C C . MET A 1 107 ? -0.202 -3.568 19.121 1.00 97.44 107 MET A C 1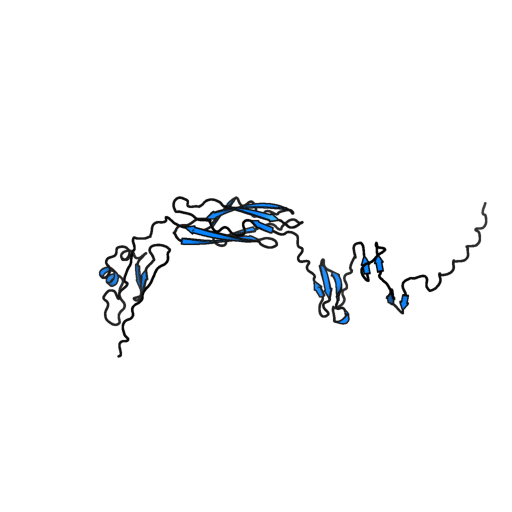
ATOM 781 O O . MET A 1 107 ? -1.152 -2.784 19.082 1.00 97.44 107 MET A O 1
ATOM 785 N N . ASP A 1 108 ? 0.026 -4.372 20.153 1.00 96.75 108 ASP A N 1
ATOM 786 C CA . ASP A 1 108 ? -0.811 -4.445 21.340 1.00 96.75 108 ASP A CA 1
ATOM 787 C C . ASP A 1 108 ? -0.581 -3.229 22.241 1.00 96.75 108 ASP A C 1
ATOM 789 O O . ASP A 1 108 ? 0.532 -2.708 22.373 1.00 96.75 108 ASP A O 1
ATOM 793 N N . VAL A 1 109 ? -1.642 -2.772 22.903 1.00 96.06 109 VAL A N 1
ATOM 794 C CA . VAL A 1 109 ? -1.566 -1.644 23.833 1.00 96.06 109 VAL A CA 1
ATOM 795 C C . VAL A 1 109 ? -2.472 -1.878 25.034 1.00 96.06 109 VAL A C 1
ATOM 797 O O . VAL A 1 109 ? -3.600 -2.347 24.917 1.00 96.06 109 VAL A O 1
ATOM 800 N N . THR A 1 110 ? -1.981 -1.557 26.224 1.00 94.81 110 THR A N 1
ATOM 801 C CA . THR A 1 110 ? -2.802 -1.541 27.433 1.00 94.81 110 THR A CA 1
ATOM 802 C C . THR A 1 110 ? -3.105 -0.103 27.821 1.00 94.81 110 THR A C 1
ATOM 804 O O . THR A 1 110 ? -2.411 0.820 27.396 1.00 94.81 110 THR A O 1
ATOM 807 N N . LYS A 1 111 ? -4.087 0.121 28.697 1.00 91.44 111 LYS A N 1
ATOM 808 C CA . LYS A 1 111 ? -4.344 1.462 29.245 1.00 91.44 111 LYS A CA 1
ATOM 809 C C . LYS A 1 111 ? -3.088 2.130 29.825 1.00 91.44 111 LYS A C 1
ATOM 811 O O . LYS A 1 111 ? -2.931 3.337 29.675 1.00 91.44 111 LYS A O 1
ATOM 816 N N . SER A 1 112 ? -2.201 1.376 30.482 1.00 93.00 112 SER A N 1
ATOM 817 C CA . SER A 1 112 ? -0.973 1.931 31.072 1.00 93.00 112 SER A CA 1
ATOM 818 C C . SER A 1 112 ? 0.144 2.159 30.055 1.00 93.00 112 SER A C 1
ATOM 820 O O . SER A 1 112 ? 1.024 2.977 30.310 1.00 93.00 112 SER A O 1
ATOM 822 N N . THR A 1 113 ? 0.113 1.469 28.913 1.00 94.94 113 THR A N 1
ATOM 823 C CA . THR A 1 113 ? 1.094 1.625 27.832 1.00 94.94 113 THR A CA 1
ATOM 824 C C . THR A 1 113 ? 0.554 2.419 26.648 1.00 94.94 113 THR A C 1
ATOM 826 O O . THR A 1 113 ? 1.179 2.397 25.599 1.00 94.94 113 THR A O 1
ATOM 829 N N . ASN A 1 114 ? -0.581 3.110 26.788 1.00 95.00 114 ASN A N 1
ATOM 830 C CA . ASN A 1 114 ? -1.221 3.884 25.725 1.00 95.00 114 ASN A CA 1
ATOM 831 C C . ASN A 1 114 ? -0.731 5.347 25.689 1.00 95.00 114 ASN A C 1
ATOM 833 O O . ASN A 1 114 ? -0.831 6.031 26.711 1.00 95.00 114 ASN A O 1
ATOM 837 N N . PRO A 1 115 ? -0.287 5.883 24.533 1.00 97.56 115 PRO A N 1
ATOM 838 C CA . PRO A 1 115 ? -0.065 5.203 23.250 1.00 97.56 115 PRO A CA 1
ATOM 839 C C . PRO A 1 115 ? 1.085 4.195 23.295 1.00 97.56 115 PRO A C 1
ATOM 841 O O . PRO A 1 115 ? 2.087 4.443 23.966 1.00 97.56 115 PRO A O 1
ATOM 844 N N . GLY A 1 116 ? 0.950 3.108 22.528 1.00 97.12 116 GLY A N 1
ATOM 845 C CA . GLY A 1 116 ? 1.904 2.002 22.492 1.00 97.12 116 GLY A CA 1
ATOM 846 C C . GLY A 1 116 ? 3.294 2.391 21.991 1.00 97.12 116 GLY A C 1
ATOM 847 O O . GLY A 1 116 ? 3.586 3.534 21.630 1.00 97.12 116 GLY A O 1
ATOM 848 N N . SER A 1 117 ? 4.187 1.407 21.942 1.00 97.44 117 SER A N 1
ATOM 849 C CA . SER A 1 117 ? 5.538 1.624 21.421 1.00 97.44 117 SER A CA 1
ATOM 850 C C . SER A 1 117 ? 5.556 1.786 19.902 1.00 97.44 117 SER A C 1
ATOM 852 O O . SER A 1 117 ? 4.709 1.256 19.184 1.00 97.44 117 SER A O 1
ATOM 854 N N . TYR A 1 118 ? 6.547 2.530 19.409 1.00 98.31 118 TYR A N 1
ATOM 855 C CA . TYR A 1 118 ? 6.759 2.695 17.976 1.00 98.31 118 TYR A CA 1
ATOM 856 C C . TYR A 1 118 ? 7.357 1.436 17.351 1.00 98.31 118 TYR A C 1
ATOM 858 O O . TYR A 1 118 ? 8.416 0.970 17.769 1.00 98.31 118 TYR A O 1
ATOM 866 N N . VAL A 1 119 ? 6.734 0.985 16.270 1.00 98.38 119 VAL A N 1
ATOM 867 C CA . VAL A 1 119 ? 7.282 0.033 15.306 1.00 98.38 119 VAL A CA 1
ATOM 868 C C . VAL A 1 119 ? 7.876 0.820 14.142 1.00 98.38 119 VAL A C 1
ATOM 870 O O . VAL A 1 119 ? 7.310 1.822 13.703 1.00 98.38 119 VAL A O 1
ATOM 873 N N . THR A 1 120 ? 9.045 0.397 13.662 1.00 98.62 120 THR A N 1
ATOM 874 C CA . THR A 1 120 ? 9.718 1.028 12.519 1.00 98.62 120 THR A CA 1
ATOM 875 C C . THR A 1 120 ? 9.518 0.183 11.269 1.00 98.62 120 THR A C 1
ATOM 877 O O . THR A 1 120 ? 9.910 -0.979 11.241 1.00 98.62 120 THR A O 1
ATOM 880 N N . PHE A 1 121 ? 8.966 0.799 10.231 1.00 98.75 121 PHE A N 1
ATOM 881 C CA . PHE A 1 121 ? 8.856 0.258 8.886 1.00 98.75 121 PHE A CA 1
ATOM 882 C C . PHE A 1 121 ? 9.960 0.860 8.024 1.00 98.75 121 PHE A C 1
ATOM 884 O O . PHE A 1 121 ? 10.203 2.067 8.066 1.00 98.75 121 PHE A O 1
ATOM 891 N N . THR A 1 122 ? 10.624 0.024 7.240 1.00 98.75 122 THR A N 1
ATOM 892 C CA . THR A 1 122 ? 11.631 0.436 6.263 1.00 98.75 122 THR A CA 1
ATOM 893 C C . THR A 1 122 ? 11.040 0.294 4.873 1.00 98.75 122 THR A C 1
ATOM 895 O O . THR A 1 122 ? 10.541 -0.775 4.524 1.00 98.75 122 THR A O 1
ATOM 898 N N . VAL A 1 123 ? 11.107 1.361 4.081 1.00 98.62 123 VAL A N 1
ATOM 899 C CA . VAL A 1 123 ? 10.780 1.329 2.654 1.00 98.62 123 VAL A CA 1
ATOM 900 C C . VAL A 1 123 ? 12.088 1.352 1.885 1.00 98.62 123 VAL A C 1
ATOM 902 O O . VAL A 1 123 ? 12.874 2.284 2.043 1.00 98.62 123 VAL A O 1
ATOM 905 N N . THR A 1 124 ? 12.319 0.339 1.061 1.00 97.88 124 THR A N 1
ATOM 906 C CA . THR A 1 124 ? 13.524 0.187 0.244 1.00 97.88 124 THR A CA 1
ATOM 907 C C . THR A 1 124 ? 13.154 0.216 -1.225 1.00 97.88 124 THR A C 1
ATOM 909 O O . THR A 1 124 ? 12.240 -0.486 -1.649 1.00 97.88 124 THR A O 1
ATOM 912 N N . ASN A 1 125 ? 13.895 0.976 -2.026 1.00 94.56 125 ASN A N 1
ATOM 913 C CA . ASN A 1 125 ? 13.789 0.885 -3.473 1.00 94.56 125 ASN A CA 1
ATOM 914 C C . ASN A 1 125 ? 14.688 -0.248 -3.989 1.00 94.56 125 ASN A C 1
ATOM 916 O O . ASN A 1 125 ? 15.894 -0.078 -4.120 1.00 94.56 125 ASN A O 1
ATOM 920 N N . SER A 1 126 ? 14.116 -1.408 -4.295 1.00 90.88 126 SER A N 1
ATOM 921 C CA . SER A 1 126 ? 14.821 -2.544 -4.906 1.00 90.88 126 SER A CA 1
ATOM 922 C C . SER A 1 126 ? 14.983 -2.417 -6.428 1.00 90.88 126 SER A C 1
ATOM 924 O O . SER A 1 126 ? 15.491 -3.335 -7.070 1.00 90.88 126 SER A O 1
ATOM 926 N N . GLY A 1 127 ? 14.519 -1.316 -7.024 1.00 85.69 127 GLY A N 1
ATOM 927 C CA . GLY A 1 127 ? 14.691 -1.011 -8.441 1.00 85.69 127 GLY A CA 1
ATOM 928 C C . GLY A 1 127 ? 15.990 -0.242 -8.730 1.00 85.69 127 GLY A C 1
ATOM 929 O O . GLY A 1 127 ? 16.622 0.280 -7.815 1.00 85.69 127 GLY A O 1
ATOM 930 N N . PRO A 1 128 ? 16.402 -0.142 -10.007 1.00 79.62 128 PRO A N 1
ATOM 931 C CA . PRO A 1 128 ? 17.669 0.491 -10.388 1.00 79.62 128 PRO A CA 1
ATOM 932 C C . PRO A 1 128 ? 17.619 2.025 -10.522 1.00 79.62 128 PRO A C 1
ATOM 934 O O . PRO A 1 128 ? 18.657 2.653 -10.711 1.00 79.62 128 PRO A O 1
ATOM 937 N N . LEU A 1 129 ? 16.438 2.637 -10.472 1.00 81.81 129 LEU A N 1
ATOM 938 C CA . LEU A 1 129 ? 16.204 4.050 -10.791 1.00 81.81 129 LEU A CA 1
ATOM 939 C C . LEU A 1 129 ? 15.482 4.737 -9.619 1.00 81.81 129 LEU A C 1
ATOM 941 O O . LEU A 1 129 ? 15.003 4.059 -8.711 1.00 81.81 129 LEU A O 1
ATOM 945 N N . THR A 1 130 ? 15.489 6.071 -9.582 1.00 88.56 130 THR A N 1
ATOM 946 C CA . THR A 1 130 ? 14.969 6.849 -8.445 1.00 88.56 130 THR A CA 1
ATOM 947 C C . THR A 1 130 ? 13.441 6.852 -8.400 1.00 88.56 130 THR A C 1
ATOM 949 O O . THR A 1 130 ? 12.798 7.106 -9.413 1.00 88.56 130 THR A O 1
ATOM 952 N N . SER A 1 131 ? 12.863 6.633 -7.215 1.00 92.56 131 SER A N 1
ATOM 953 C CA . SER A 1 131 ? 11.411 6.636 -7.016 1.00 92.56 131 SER A CA 1
ATOM 954 C C . SER A 1 131 ? 10.777 8.001 -7.258 1.00 92.56 131 SER A C 1
ATOM 956 O O . SER A 1 131 ? 11.413 9.049 -7.107 1.00 92.56 131 SER A O 1
ATOM 958 N N . GLU A 1 132 ? 9.474 7.987 -7.529 1.00 89.94 132 GLU A N 1
ATOM 959 C CA . GLU A 1 132 ? 8.653 9.185 -7.408 1.00 89.94 132 GLU A CA 1
ATOM 960 C C . GLU A 1 132 ? 8.626 9.670 -5.952 1.00 89.94 132 GLU A C 1
ATOM 962 O O . GLU A 1 132 ? 9.019 8.961 -5.015 1.00 89.94 132 GLU A O 1
ATOM 967 N N . LYS A 1 133 ? 8.168 10.911 -5.761 1.00 95.06 133 LYS A N 1
ATOM 968 C CA . LYS A 1 133 ? 8.001 11.491 -4.432 1.00 95.06 133 LYS A CA 1
ATOM 969 C C . LYS A 1 133 ? 6.904 10.728 -3.691 1.00 95.06 133 LYS A C 1
ATOM 971 O O . LYS A 1 133 ? 5.743 10.777 -4.087 1.00 95.06 133 LYS A O 1
ATOM 976 N N . MET A 1 134 ? 7.273 10.046 -2.616 1.00 96.88 134 MET A N 1
ATOM 977 C CA . MET A 1 134 ? 6.348 9.216 -1.849 1.00 96.88 134 MET A CA 1
ATOM 978 C C . MET A 1 134 ? 5.367 10.066 -1.042 1.00 96.88 134 MET A C 1
ATOM 980 O O . MET A 1 134 ? 5.730 11.114 -0.508 1.00 96.88 134 MET A O 1
ATOM 984 N N . THR A 1 135 ? 4.135 9.581 -0.902 1.00 97.69 135 THR A N 1
ATOM 985 C CA . THR A 1 135 ? 3.172 10.068 0.098 1.00 97.69 135 THR A CA 1
ATOM 986 C C . THR A 1 135 ? 2.770 8.916 1.005 1.00 97.69 135 THR A C 1
ATOM 988 O O . THR A 1 135 ? 2.406 7.853 0.511 1.00 97.69 135 THR A O 1
ATOM 991 N N . THR A 1 136 ? 2.806 9.098 2.320 1.00 98.44 136 THR A N 1
ATOM 992 C CA . THR A 1 136 ? 2.420 8.048 3.274 1.00 98.44 136 THR A CA 1
ATOM 993 C C . THR A 1 136 ? 1.009 8.283 3.809 1.00 98.44 136 THR A C 1
ATOM 995 O O . THR A 1 136 ? 0.549 9.419 3.944 1.00 98.44 136 THR A O 1
ATOM 998 N N . ARG A 1 137 ? 0.271 7.201 4.085 1.00 98.44 137 ARG A N 1
ATOM 999 C CA . ARG A 1 137 ? -1.104 7.286 4.603 1.00 98.44 137 ARG A CA 1
ATOM 1000 C C . ARG A 1 137 ? -1.452 6.107 5.503 1.00 98.44 137 ARG A C 1
ATOM 1002 O O . ARG A 1 137 ? -1.157 4.971 5.158 1.00 98.44 137 ARG A O 1
ATOM 1009 N N . LEU A 1 138 ? -2.172 6.368 6.591 1.00 98.69 138 LEU A N 1
ATOM 1010 C CA . LEU A 1 138 ? -2.822 5.337 7.409 1.00 98.69 138 LEU A CA 1
ATOM 1011 C C . LEU A 1 138 ? -4.307 5.220 7.039 1.00 98.69 138 LEU A C 1
ATOM 1013 O O . LEU A 1 138 ? -4.972 6.242 6.875 1.00 98.69 138 LEU A O 1
ATOM 1017 N N . SER A 1 139 ? -4.846 3.999 6.931 1.00 98.44 139 SER A N 1
ATOM 1018 C CA . SER A 1 139 ? -6.305 3.794 6.777 1.00 98.44 139 SER A CA 1
ATOM 1019 C C . SER A 1 139 ? -7.092 4.057 8.056 1.00 98.44 139 SER A C 1
ATOM 1021 O O . SER A 1 139 ? -8.271 4.390 7.981 1.00 98.44 139 SER A O 1
ATOM 1023 N N . ASN A 1 140 ? -6.457 3.892 9.215 1.00 98.06 140 ASN A N 1
ATOM 1024 C CA . ASN A 1 140 ? -7.086 4.036 10.520 1.00 98.06 140 ASN A CA 1
ATOM 1025 C C . ASN A 1 140 ? -6.228 4.938 11.415 1.00 98.06 140 ASN A C 1
ATOM 1027 O O . ASN A 1 140 ? -5.357 4.473 12.146 1.00 98.06 140 ASN A O 1
ATOM 1031 N N . THR A 1 141 ? -6.480 6.243 11.353 1.00 98.19 141 THR A N 1
ATOM 1032 C CA . THR A 1 141 ? -5.801 7.241 12.196 1.00 98.19 141 THR A CA 1
ATOM 1033 C C . THR A 1 141 ? -6.382 7.342 13.608 1.00 98.19 141 THR A C 1
ATOM 1035 O O . THR A 1 141 ? -5.823 8.036 14.460 1.00 98.19 141 THR A O 1
ATOM 1038 N N . THR A 1 142 ? -7.516 6.677 13.857 1.00 97.12 142 THR A N 1
ATOM 1039 C CA . THR A 1 142 ? -8.115 6.571 15.190 1.00 97.12 142 THR A CA 1
ATOM 1040 C C . THR A 1 142 ? -7.248 5.682 16.069 1.00 97.12 142 THR A C 1
ATOM 1042 O O . THR A 1 142 ? -6.898 6.094 17.171 1.00 97.12 142 THR A O 1
ATOM 1045 N N . ASN A 1 143 ? -6.826 4.517 15.560 1.00 98.06 143 ASN A N 1
ATOM 1046 C CA . ASN A 1 143 ? -6.057 3.545 16.341 1.00 98.06 143 ASN A CA 1
ATOM 1047 C C . ASN A 1 143 ? -4.560 3.494 16.034 1.00 98.06 143 ASN A C 1
ATOM 1049 O O . ASN A 1 143 ? -3.815 2.846 16.762 1.00 98.06 143 ASN A O 1
ATOM 1053 N N . PHE A 1 144 ? -4.097 4.168 14.985 1.00 98.62 144 PHE A N 1
ATOM 1054 C CA . PHE A 1 144 ? -2.680 4.229 14.645 1.00 98.62 144 PHE A CA 1
ATOM 1055 C C . PHE A 1 144 ? -2.269 5.666 14.375 1.00 98.62 144 PHE A C 1
ATOM 1057 O O . PHE A 1 144 ? -3.040 6.466 13.846 1.00 98.62 144 PHE A O 1
ATOM 1064 N N . GLU A 1 145 ? -1.036 6.003 14.722 1.00 98.44 145 GLU A N 1
ATOM 1065 C CA . GLU A 1 145 ? -0.485 7.317 14.417 1.00 98.44 145 GLU A CA 1
ATOM 1066 C C . GLU A 1 145 ? 0.971 7.250 13.986 1.00 98.44 145 GLU A C 1
ATOM 1068 O O . GLU A 1 145 ? 1.735 6.376 14.407 1.00 98.44 145 GLU A O 1
ATOM 1073 N N . PHE A 1 146 ? 1.340 8.206 13.138 1.00 98.62 146 PHE A N 1
ATOM 1074 C CA . PHE A 1 146 ? 2.714 8.401 12.714 1.00 98.62 146 PHE A CA 1
ATOM 1075 C C . PHE A 1 146 ? 3.561 8.964 13.858 1.00 98.62 146 PHE A C 1
ATOM 1077 O O . PHE A 1 146 ? 3.146 9.863 14.587 1.00 98.62 146 PHE A O 1
ATOM 1084 N N . GLY A 1 147 ? 4.778 8.446 13.972 1.00 98.19 147 GLY A N 1
ATOM 1085 C CA . GLY A 1 147 ? 5.898 9.109 14.621 1.00 98.19 147 GLY A CA 1
ATOM 1086 C C . GLY A 1 147 ? 6.727 9.849 13.576 1.00 98.19 147 GLY A C 1
ATOM 1087 O O . GLY A 1 147 ? 6.199 10.568 12.732 1.00 98.19 147 GLY A O 1
ATOM 1088 N N . THR A 1 148 ? 8.044 9.650 13.607 1.00 98.44 148 THR A N 1
ATOM 1089 C CA . THR A 1 148 ? 8.933 10.155 12.553 1.00 98.44 148 THR A CA 1
ATOM 1090 C C . THR A 1 148 ? 8.679 9.428 11.236 1.00 98.44 148 THR A C 1
ATOM 1092 O O . THR A 1 148 ? 8.776 8.202 11.179 1.00 98.44 148 THR A O 1
ATOM 1095 N N . ASP A 1 149 ? 8.429 10.194 10.181 1.00 98.62 149 ASP A N 1
ATOM 1096 C CA . ASP A 1 149 ? 8.275 9.699 8.820 1.00 98.62 149 ASP A CA 1
ATOM 1097 C C . ASP A 1 149 ? 9.317 10.359 7.912 1.00 98.62 149 ASP A C 1
ATOM 1099 O O . ASP A 1 149 ? 9.197 11.524 7.539 1.00 98.62 149 ASP A O 1
ATOM 1103 N N . ASN A 1 150 ? 10.362 9.602 7.583 1.00 98.62 150 ASN A N 1
ATOM 1104 C CA . ASN A 1 150 ? 11.427 10.033 6.680 1.00 98.62 150 ASN A CA 1
ATOM 1105 C C . ASN A 1 150 ? 11.137 9.662 5.216 1.00 98.62 150 ASN A C 1
ATOM 1107 O O . ASN A 1 150 ? 11.974 9.911 4.350 1.00 98.62 150 ASN A O 1
ATOM 1111 N N . CYS A 1 151 ? 10.001 9.017 4.939 1.00 98.56 151 CYS A N 1
ATOM 1112 C CA . CYS A 1 151 ? 9.594 8.615 3.598 1.00 98.56 151 CYS A CA 1
ATOM 1113 C C . CYS A 1 151 ? 8.637 9.623 2.965 1.00 98.56 151 CYS A C 1
ATOM 1115 O O . CYS A 1 151 ? 8.706 9.854 1.760 1.00 98.56 151 CYS A O 1
ATOM 1117 N N . ASN A 1 152 ? 7.756 10.245 3.746 1.00 98.38 152 ASN A N 1
ATOM 1118 C CA . ASN A 1 152 ? 6.793 11.200 3.222 1.00 98.38 152 ASN A CA 1
ATOM 1119 C C . ASN A 1 152 ? 7.494 12.402 2.574 1.00 98.38 152 ASN A C 1
ATOM 1121 O O . ASN A 1 152 ? 8.231 13.154 3.208 1.00 98.38 152 ASN A O 1
ATOM 1125 N N . GLY A 1 153 ? 7.250 12.590 1.282 1.00 97.25 153 GLY A N 1
ATOM 1126 C CA . GLY A 1 153 ? 7.878 13.616 0.468 1.00 97.25 153 GLY A CA 1
ATOM 1127 C C . GLY A 1 153 ? 9.306 13.307 0.006 1.00 97.25 153 GLY A C 1
ATOM 1128 O O . GLY A 1 153 ? 9.895 14.149 -0.675 1.00 97.25 153 GLY A O 1
ATOM 1129 N N . ALA A 1 154 ? 9.860 12.139 0.326 1.00 97.81 154 ALA A N 1
ATOM 1130 C CA . ALA A 1 154 ? 11.178 11.723 -0.136 1.00 97.81 154 ALA A CA 1
ATOM 1131 C C . ALA A 1 154 ? 11.111 11.009 -1.495 1.00 97.81 154 ALA A C 1
ATOM 1133 O O . ALA A 1 154 ? 10.076 10.468 -1.891 1.00 97.81 154 ALA A O 1
ATOM 1134 N N . THR A 1 155 ? 12.246 10.986 -2.189 1.00 96.38 155 THR A N 1
ATOM 1135 C CA . THR A 1 155 ? 12.532 10.077 -3.304 1.00 96.38 155 THR A CA 1
ATOM 1136 C C . THR A 1 155 ? 13.680 9.156 -2.892 1.00 96.38 155 THR A C 1
ATOM 1138 O O . THR A 1 155 ? 14.550 9.551 -2.115 1.00 96.38 155 THR A O 1
ATOM 1141 N N . LEU A 1 156 ? 13.694 7.922 -3.391 1.00 96.50 156 LEU A N 1
ATOM 1142 C CA . LEU A 1 156 ? 14.747 6.948 -3.104 1.00 96.50 156 LEU A CA 1
ATOM 1143 C C . LEU A 1 156 ? 15.466 6.574 -4.388 1.00 96.50 156 LEU A C 1
ATOM 1145 O O . LEU A 1 156 ? 14.847 6.018 -5.290 1.00 96.50 156 LEU A O 1
ATOM 1149 N N . SER A 1 157 ? 16.775 6.814 -4.462 1.00 92.75 157 SER A N 1
ATOM 1150 C CA . SER A 1 157 ? 17.613 6.198 -5.495 1.00 92.75 157 SER A CA 1
ATOM 1151 C C . SER A 1 157 ? 17.595 4.670 -5.373 1.00 92.75 157 SER A C 1
ATOM 1153 O O . SER A 1 157 ? 17.200 4.131 -4.337 1.00 92.75 157 SER A O 1
ATOM 1155 N N . GLY A 1 158 ? 18.057 3.960 -6.404 1.00 89.81 158 GLY A N 1
ATOM 1156 C CA . GLY A 1 158 ? 18.156 2.502 -6.344 1.00 89.81 158 GLY A CA 1
ATOM 1157 C C . GLY A 1 158 ? 18.940 2.024 -5.116 1.00 89.81 158 GLY A C 1
ATOM 1158 O O . GLY A 1 158 ? 19.955 2.616 -4.744 1.00 89.81 158 GLY A O 1
ATOM 1159 N N . SER A 1 159 ? 18.422 0.990 -4.457 1.00 88.56 159 SER A N 1
ATOM 1160 C CA . SER A 1 159 ? 18.893 0.410 -3.190 1.00 88.56 159 SER A CA 1
ATOM 1161 C C . SER A 1 159 ? 18.829 1.317 -1.951 1.00 88.56 159 SER A C 1
ATOM 1163 O O . SER A 1 159 ? 19.136 0.853 -0.851 1.00 88.56 159 SER A O 1
ATOM 1165 N N . ALA A 1 160 ? 18.425 2.585 -2.072 1.00 97.50 160 ALA A N 1
ATOM 1166 C CA . ALA A 1 160 ? 18.245 3.457 -0.915 1.00 97.50 160 ALA A CA 1
ATOM 1167 C C . ALA A 1 160 ? 16.992 3.073 -0.119 1.00 97.50 160 ALA A C 1
ATOM 1169 O O . ALA A 1 160 ? 16.075 2.423 -0.627 1.00 97.50 160 ALA A O 1
ATOM 1170 N N . SER A 1 161 ? 16.962 3.487 1.148 1.00 98.44 161 SER A N 1
ATOM 1171 C CA . SER A 1 161 ? 15.829 3.252 2.040 1.00 98.44 161 SER A CA 1
ATOM 1172 C C . SER A 1 161 ? 15.496 4.485 2.873 1.00 98.44 161 SER A C 1
ATOM 1174 O O . SER A 1 161 ? 16.368 5.301 3.167 1.00 98.44 161 SER A O 1
ATOM 1176 N N . CYS A 1 162 ? 14.243 4.581 3.297 1.00 98.69 162 CYS A N 1
ATOM 1177 C CA . CYS A 1 162 ? 13.765 5.518 4.310 1.00 98.69 162 CYS A CA 1
ATOM 1178 C C . CYS A 1 162 ? 12.956 4.756 5.365 1.00 98.69 162 CYS A C 1
ATOM 1180 O O . CYS A 1 162 ? 12.625 3.581 5.186 1.00 98.69 162 CYS A O 1
ATOM 1182 N N . THR A 1 163 ? 12.650 5.414 6.483 1.00 98.75 163 THR A N 1
ATOM 1183 C CA . THR A 1 163 ? 11.946 4.792 7.609 1.00 98.75 163 THR A CA 1
ATOM 1184 C C . THR A 1 163 ? 10.703 5.566 8.019 1.00 98.75 163 THR A C 1
ATOM 1186 O O . THR A 1 163 ? 10.673 6.795 7.967 1.00 98.75 163 THR A O 1
ATOM 1189 N N . ILE A 1 164 ? 9.693 4.828 8.473 1.00 98.88 164 ILE A N 1
ATOM 1190 C CA . ILE A 1 164 ? 8.418 5.334 8.981 1.00 98.88 164 ILE A CA 1
ATOM 1191 C C . ILE A 1 164 ? 8.196 4.700 10.350 1.00 98.88 164 ILE A C 1
ATOM 1193 O O . ILE A 1 164 ? 8.247 3.479 10.482 1.00 98.88 164 ILE A O 1
ATOM 1197 N N . LYS A 1 165 ? 7.947 5.502 11.382 1.00 98.75 165 LYS A N 1
ATOM 1198 C CA . LYS A 1 165 ? 7.543 4.999 12.699 1.00 98.75 165 LYS A CA 1
ATOM 1199 C C . LYS A 1 165 ? 6.036 5.096 12.856 1.00 98.75 165 LYS A C 1
ATOM 1201 O O . LYS A 1 165 ? 5.468 6.150 12.593 1.00 98.75 165 LYS A O 1
ATOM 1206 N N . ILE A 1 166 ? 5.404 4.026 13.328 1.00 98.75 166 ILE A N 1
ATOM 1207 C CA . ILE A 1 166 ? 3.972 3.988 13.656 1.00 98.75 166 ILE A CA 1
ATOM 1208 C C . ILE A 1 166 ? 3.805 3.370 15.036 1.00 98.75 166 ILE A C 1
ATOM 1210 O O . ILE A 1 166 ? 4.522 2.432 15.378 1.00 98.75 166 ILE A O 1
ATOM 1214 N N . ARG A 1 167 ? 2.863 3.873 15.831 1.00 98.38 167 ARG A N 1
ATOM 1215 C CA . ARG A 1 167 ? 2.457 3.239 17.092 1.00 98.38 167 ARG A CA 1
ATOM 1216 C C . ARG A 1 167 ? 0.938 3.083 17.179 1.00 98.38 167 ARG A C 1
ATOM 1218 O O . ARG A 1 167 ? 0.227 3.885 16.564 1.00 98.38 167 ARG A O 1
ATOM 1225 N N . PRO A 1 168 ? 0.441 2.086 17.928 1.00 98.56 168 PRO A N 1
ATOM 1226 C CA . PRO A 1 168 ? -0.980 1.946 18.194 1.00 98.56 168 PRO A CA 1
ATOM 1227 C C . PRO A 1 168 ? -1.430 2.922 19.291 1.00 98.56 168 PRO A C 1
ATOM 1229 O O . PRO A 1 168 ? -0.648 3.322 20.160 1.00 98.56 168 PRO A O 1
ATOM 1232 N N . LYS A 1 169 ? -2.712 3.271 19.280 1.00 97.25 169 LYS A N 1
ATOM 1233 C CA . LYS A 1 169 ? -3.408 3.991 20.347 1.00 97.25 169 LYS A CA 1
ATOM 1234 C C . LYS A 1 169 ? -4.859 3.540 20.419 1.00 97.25 169 LYS A C 1
ATOM 1236 O O . LYS A 1 169 ? -5.425 3.069 19.433 1.00 97.25 169 LYS A O 1
ATOM 1241 N N . ALA A 1 170 ? -5.466 3.701 21.581 1.00 94.75 170 ALA A N 1
ATOM 1242 C CA . ALA A 1 170 ? -6.862 3.343 21.775 1.00 94.75 170 ALA A CA 1
ATOM 1243 C C . ALA A 1 170 ? -7.471 4.077 22.969 1.00 94.75 170 ALA A C 1
ATOM 1245 O O . ALA A 1 170 ? -6.760 4.611 23.815 1.00 94.75 170 ALA A O 1
ATOM 1246 N N . ASP A 1 171 ? -8.788 4.096 23.034 1.00 90.75 171 ASP A N 1
ATOM 1247 C CA . ASP A 1 171 ? -9.602 4.633 24.123 1.00 90.75 171 ASP A CA 1
ATOM 1248 C C . ASP A 1 171 ? -10.508 3.568 24.762 1.00 90.75 171 ASP A C 1
ATOM 1250 O O . ASP A 1 171 ? -11.024 3.782 25.860 1.00 90.75 171 ASP A O 1
ATOM 1254 N N . GLU A 1 172 ? -10.631 2.404 24.127 1.00 89.44 172 GLU A N 1
ATOM 1255 C CA . GLU A 1 172 ? -11.415 1.264 24.590 1.00 89.44 172 GLU A CA 1
ATOM 1256 C C . GLU A 1 172 ? -10.708 -0.071 24.319 1.00 89.44 172 GLU A C 1
ATOM 1258 O O . GLU A 1 172 ? -9.848 -0.178 23.444 1.00 89.44 172 GLU A O 1
ATOM 1263 N N . ASN A 1 173 ? -11.072 -1.106 25.084 1.00 90.12 173 ASN A N 1
ATOM 1264 C CA . ASN A 1 173 ? -10.611 -2.475 24.837 1.00 90.12 173 ASN A CA 1
ATOM 1265 C C . ASN A 1 173 ? -11.091 -2.961 23.457 1.00 90.12 173 ASN A C 1
ATOM 1267 O O . ASN A 1 173 ? -12.114 -2.501 22.952 1.00 90.12 173 ASN A O 1
ATOM 1271 N N . GLY A 1 174 ? -10.403 -3.940 22.867 1.00 90.81 174 GLY A N 1
ATOM 1272 C CA . GLY A 1 174 ? -10.825 -4.546 21.600 1.00 90.81 174 GLY A CA 1
ATOM 1273 C C . GLY A 1 174 ? -9.682 -4.860 20.643 1.00 90.81 174 GLY A C 1
ATOM 1274 O O . GLY A 1 174 ? -8.513 -4.676 20.962 1.00 90.81 174 GLY A O 1
ATOM 1275 N N . ALA A 1 175 ? -10.020 -5.362 19.456 1.00 94.69 175 ALA A N 1
ATOM 1276 C CA . ALA A 1 175 ? -9.051 -5.560 18.382 1.00 94.69 175 ALA A CA 1
ATOM 1277 C C . ALA A 1 175 ? -8.949 -4.288 17.533 1.00 94.69 175 ALA A C 1
ATOM 1279 O O . ALA A 1 175 ? -9.969 -3.724 17.138 1.00 94.69 175 ALA A O 1
ATOM 1280 N N . ILE A 1 176 ? -7.726 -3.877 17.213 1.00 96.56 176 ILE A N 1
ATOM 1281 C CA . ILE A 1 176 ? -7.447 -2.761 16.309 1.00 96.56 176 ILE A CA 1
ATOM 1282 C C . ILE A 1 176 ? -6.805 -3.287 15.028 1.00 96.56 176 ILE A C 1
ATOM 1284 O O . ILE A 1 176 ? -5.993 -4.211 15.060 1.00 96.56 176 ILE A O 1
ATOM 1288 N N . ALA A 1 177 ? -7.175 -2.701 13.891 1.00 98.19 177 ALA A N 1
ATOM 1289 C CA . ALA A 1 177 ? -6.632 -3.061 12.586 1.00 98.19 177 ALA A CA 1
ATOM 1290 C C . ALA A 1 177 ? -6.565 -1.849 11.649 1.00 98.19 177 ALA A C 1
ATOM 1292 O O . ALA A 1 177 ? -7.362 -0.909 11.753 1.00 98.19 177 ALA A O 1
ATOM 1293 N N . GLY A 1 178 ? -5.599 -1.868 10.737 1.00 98.19 178 GLY A N 1
ATOM 1294 C CA . GLY A 1 178 ? -5.359 -0.807 9.770 1.00 98.19 178 GLY A CA 1
ATOM 1295 C C . GLY A 1 178 ? -4.276 -1.181 8.762 1.00 98.19 178 GLY A C 1
ATOM 1296 O O . GLY A 1 178 ? -3.773 -2.301 8.743 1.00 98.19 178 GLY A O 1
ATOM 1297 N N . SER A 1 179 ? -3.912 -0.221 7.922 1.00 98.56 179 SER A N 1
ATOM 1298 C CA . SER A 1 179 ? -2.883 -0.375 6.895 1.00 98.56 179 SER A CA 1
ATOM 1299 C C . SER A 1 179 ? -2.082 0.915 6.776 1.00 98.56 179 SER A C 1
ATOM 1301 O O . SER A 1 179 ? -2.660 2.008 6.792 1.00 98.56 179 SER A O 1
ATOM 1303 N N . LEU A 1 180 ? -0.769 0.779 6.617 1.00 98.75 180 LEU A N 1
ATOM 1304 C CA . LEU A 1 180 ? 0.123 1.830 6.137 1.00 98.75 180 LEU A CA 1
ATOM 1305 C C . LEU A 1 180 ? 0.260 1.695 4.620 1.00 98.75 180 LEU A C 1
ATOM 1307 O O . LEU A 1 180 ? 0.671 0.648 4.144 1.00 98.75 180 LEU A O 1
ATOM 1311 N N . TYR A 1 181 ? -0.016 2.764 3.880 1.00 98.00 181 TYR A N 1
ATOM 1312 C CA . TYR A 1 181 ? 0.220 2.863 2.441 1.00 98.00 181 TYR A CA 1
ATOM 1313 C C . TYR A 1 181 ? 1.386 3.799 2.148 1.00 98.00 181 TYR A C 1
ATOM 1315 O O . TYR A 1 181 ? 1.459 4.894 2.714 1.00 98.00 181 TYR A O 1
ATOM 1323 N N . VAL A 1 182 ? 2.233 3.411 1.198 1.00 98.12 182 VAL A N 1
ATOM 1324 C CA . VAL A 1 182 ? 3.254 4.271 0.594 1.00 98.12 182 VAL A CA 1
ATOM 1325 C C . VAL A 1 182 ? 2.860 4.495 -0.859 1.00 98.12 182 VAL A C 1
ATOM 1327 O O . VAL A 1 182 ? 3.007 3.614 -1.690 1.00 98.12 182 VAL A O 1
ATOM 1330 N N . LEU A 1 183 ? 2.317 5.666 -1.169 1.00 93.75 183 LEU A N 1
ATOM 1331 C CA . LEU A 1 183 ? 1.770 6.006 -2.479 1.00 93.75 183 LEU A CA 1
ATOM 1332 C C . LEU A 1 183 ? 2.872 6.597 -3.367 1.00 93.75 183 LEU A C 1
ATOM 1334 O O . LEU A 1 183 ? 3.170 7.790 -3.284 1.00 93.75 183 LEU A O 1
ATOM 1338 N N . ALA A 1 184 ? 3.496 5.736 -4.166 1.00 91.62 184 ALA A N 1
ATOM 1339 C CA . ALA A 1 184 ? 4.399 6.048 -5.276 1.00 91.62 184 ALA A CA 1
ATOM 1340 C C . ALA A 1 184 ? 4.717 4.752 -6.029 1.00 91.62 184 ALA A C 1
ATOM 1342 O O . ALA A 1 184 ? 4.762 3.682 -5.416 1.00 91.62 184 ALA A O 1
ATOM 1343 N N . ASN A 1 185 ? 4.983 4.837 -7.335 1.00 88.56 185 ASN A N 1
ATOM 1344 C CA . ASN A 1 185 ? 5.377 3.684 -8.153 1.00 88.56 185 ASN A CA 1
ATOM 1345 C C . ASN A 1 185 ? 4.417 2.480 -7.965 1.00 88.56 185 ASN A C 1
ATOM 1347 O O . ASN A 1 185 ? 3.239 2.568 -8.305 1.00 88.56 185 ASN A O 1
ATOM 1351 N N . ASN A 1 186 ? 4.889 1.361 -7.403 1.00 89.25 186 ASN A N 1
ATOM 1352 C CA . ASN A 1 186 ? 4.110 0.138 -7.160 1.00 89.25 186 ASN A CA 1
ATOM 1353 C C . ASN A 1 186 ? 3.235 0.169 -5.890 1.00 89.25 186 ASN A C 1
ATOM 1355 O O . ASN A 1 186 ? 2.596 -0.830 -5.575 1.00 89.25 186 ASN A O 1
ATOM 1359 N N . SER A 1 187 ? 3.199 1.300 -5.186 1.00 93.38 187 SER A N 1
ATOM 1360 C CA . SER A 1 187 ? 2.329 1.593 -4.043 1.00 93.38 187 SER A CA 1
ATOM 1361 C C . SER A 1 187 ? 2.265 0.502 -2.958 1.00 93.38 187 SER A C 1
ATOM 1363 O O . SER A 1 187 ? 1.174 -0.005 -2.687 1.00 93.38 187 SER A O 1
ATOM 1365 N N . PRO A 1 188 ? 3.398 0.104 -2.346 1.00 95.62 188 PRO A N 1
ATOM 1366 C CA . PRO A 1 188 ? 3.394 -0.958 -1.348 1.00 95.62 188 PRO A CA 1
ATOM 1367 C C . PRO A 1 188 ? 2.638 -0.547 -0.078 1.00 95.62 188 PRO A C 1
ATOM 1369 O O . PRO A 1 188 ? 2.587 0.631 0.298 1.00 95.62 188 PRO A O 1
ATOM 1372 N N . ASP A 1 189 ? 2.109 -1.545 0.621 1.00 98.06 189 ASP A N 1
ATOM 1373 C CA . ASP A 1 189 ? 1.405 -1.384 1.885 1.00 98.06 189 ASP A CA 1
ATOM 1374 C C . ASP A 1 189 ? 1.854 -2.403 2.941 1.00 98.06 189 ASP A C 1
ATOM 1376 O O . ASP A 1 189 ? 2.429 -3.448 2.628 1.00 98.06 189 ASP A O 1
ATOM 1380 N N . ALA A 1 190 ? 1.617 -2.062 4.208 1.00 98.50 190 ALA A N 1
ATOM 1381 C CA . ALA A 1 190 ? 1.813 -2.958 5.337 1.00 98.50 190 ALA A CA 1
ATOM 1382 C C . ALA A 1 190 ? 0.551 -3.036 6.200 1.00 98.50 190 ALA A C 1
ATOM 1384 O O . ALA A 1 190 ? -0.039 -2.008 6.548 1.00 98.50 190 ALA A O 1
ATOM 1385 N N . SER A 1 191 ? 0.162 -4.253 6.582 1.00 98.56 191 SER A N 1
ATOM 1386 C CA . SER A 1 191 ? -0.978 -4.475 7.476 1.00 98.56 191 SER A CA 1
ATOM 1387 C C . SER A 1 191 ? -0.579 -4.270 8.934 1.00 98.56 191 SER A C 1
ATOM 1389 O O . SER A 1 191 ? 0.477 -4.727 9.368 1.00 98.56 191 SER A O 1
ATOM 1391 N N . LEU A 1 192 ? -1.450 -3.613 9.695 1.00 98.69 192 LEU A N 1
ATOM 1392 C CA . LEU A 1 192 ? -1.275 -3.298 11.109 1.00 98.69 192 LEU A CA 1
ATOM 1393 C C . LEU A 1 192 ? -2.410 -3.947 11.898 1.00 98.69 192 LEU A C 1
ATOM 1395 O O . LEU A 1 192 ? -3.577 -3.780 11.539 1.00 98.69 192 LEU A O 1
ATOM 1399 N N . ALA A 1 193 ? -2.092 -4.652 12.976 1.00 98.38 193 ALA A N 1
ATOM 1400 C CA . ALA A 1 193 ? -3.085 -5.162 13.909 1.00 98.38 193 ALA A CA 1
ATOM 1401 C C . ALA A 1 193 ? -2.522 -5.277 15.327 1.00 98.38 193 ALA A C 1
ATOM 1403 O O . ALA A 1 193 ? -1.308 -5.328 15.526 1.00 98.38 193 ALA A O 1
ATOM 1404 N N . GLY A 1 194 ? -3.427 -5.324 16.297 1.00 97.25 194 GLY A N 1
ATOM 1405 C CA . GLY A 1 194 ? -3.110 -5.573 17.696 1.00 97.25 194 GLY A CA 1
ATOM 1406 C C . GLY A 1 194 ? -4.367 -5.696 18.551 1.00 97.25 194 GLY A C 1
ATOM 1407 O O . GLY A 1 194 ? -5.493 -5.502 18.082 1.00 97.25 194 GLY A O 1
ATOM 1408 N N . ALA A 1 195 ? -4.166 -6.013 19.820 1.00 96.19 195 ALA A N 1
ATOM 1409 C CA . ALA A 1 195 ? -5.185 -6.105 20.849 1.00 96.19 195 ALA A CA 1
ATOM 1410 C C . ALA A 1 195 ? -5.020 -4.996 21.897 1.00 96.19 195 ALA A C 1
ATOM 1412 O O . ALA A 1 195 ? -3.915 -4.646 22.317 1.00 96.19 195 ALA A O 1
ATOM 1413 N N . VAL A 1 196 ? -6.153 -4.471 22.353 1.00 95.25 196 VAL A N 1
ATOM 1414 C CA . VAL A 1 196 ? -6.250 -3.422 23.362 1.00 95.25 196 VAL A CA 1
ATOM 1415 C C . VAL A 1 196 ? -6.894 -3.970 24.626 1.00 95.25 196 VAL A C 1
ATOM 1417 O O . VAL A 1 196 ? -7.941 -4.619 24.560 1.00 95.25 196 VAL A O 1
ATOM 1420 N N . SER A 1 197 ? -6.290 -3.691 25.783 1.00 92.38 197 SER A N 1
ATOM 1421 C CA . SER A 1 197 ? -6.795 -4.154 27.083 1.00 92.38 197 SER A CA 1
ATOM 1422 C C . SER A 1 197 ? -6.557 -3.167 28.239 1.00 92.38 197 SER A C 1
ATOM 1424 O O . SER A 1 197 ? -5.803 -2.198 28.134 1.00 92.38 197 SER A O 1
ATOM 1426 N N . GLY A 1 198 ? -7.190 -3.414 29.389 1.00 88.38 198 GLY A N 1
ATOM 1427 C CA . GLY A 1 198 ? -6.971 -2.644 30.620 1.00 88.38 198 GLY A CA 1
ATOM 1428 C C . GLY A 1 198 ? -7.742 -1.323 30.712 1.00 88.38 198 GLY A C 1
ATOM 1429 O O . GLY A 1 198 ? -7.533 -0.565 31.663 1.00 88.38 198 GLY A O 1
ATOM 1430 N N . PHE A 1 199 ? -8.636 -1.032 29.764 1.00 86.25 199 PHE A N 1
ATOM 1431 C CA . PHE A 1 199 ? -9.639 0.019 29.917 1.00 86.25 199 PHE A CA 1
ATOM 1432 C C . PHE A 1 199 ? -10.783 -0.496 30.801 1.00 86.25 199 PHE A C 1
ATOM 1434 O O . PHE A 1 199 ? -11.188 -1.648 30.641 1.00 86.25 199 PHE A O 1
ATOM 1441 N N . PRO A 1 200 ? -11.261 0.301 31.775 1.00 82.81 200 PRO A N 1
ATOM 1442 C CA . PRO A 1 200 ? -12.356 -0.118 32.639 1.00 82.81 200 PRO A CA 1
ATOM 1443 C C . PRO A 1 200 ? -13.644 -0.241 31.824 1.00 82.81 200 PRO A C 1
ATOM 1445 O O . PRO A 1 200 ? -13.892 0.582 30.941 1.00 82.81 200 PRO A O 1
ATOM 1448 N N . ALA A 1 201 ? -14.469 -1.230 32.160 1.00 84.06 201 ALA A N 1
ATOM 1449 C CA . ALA A 1 201 ? -15.829 -1.308 31.654 1.00 84.06 201 ALA A CA 1
ATOM 1450 C C . ALA A 1 201 ? -16.615 -0.036 32.021 1.00 84.06 201 ALA A C 1
ATOM 1452 O O . ALA A 1 201 ? -16.376 0.587 33.061 1.00 84.06 201 ALA A O 1
ATOM 1453 N N . LEU A 1 202 ? -17.576 0.341 31.176 1.00 85.75 202 LEU A N 1
ATOM 1454 C CA . LEU A 1 202 ? -18.478 1.473 31.409 1.00 85.75 202 LEU A CA 1
ATOM 1455 C C . LEU A 1 202 ? -19.267 1.313 32.717 1.00 85.75 202 LEU A C 1
ATOM 1457 O O . LEU A 1 202 ? -19.612 2.308 33.358 1.00 85.75 202 LEU A O 1
ATOM 1461 N N . TYR A 1 203 ? -19.560 0.065 33.088 1.00 87.88 203 TYR A N 1
ATOM 1462 C CA . TYR A 1 203 ? -20.232 -0.340 34.317 1.00 87.88 203 TYR A CA 1
ATOM 1463 C C . TYR A 1 203 ? -20.032 -1.848 34.560 1.00 87.88 203 TYR A C 1
ATOM 1465 O O . TYR A 1 203 ? -19.742 -2.606 33.635 1.00 87.88 203 TYR A O 1
ATOM 1473 N N . GLU A 1 204 ? -20.214 -2.284 35.808 1.00 86.88 204 GLU A N 1
ATOM 1474 C CA . GLU A 1 204 ? -20.179 -3.702 36.188 1.00 86.88 204 GLU A CA 1
ATOM 1475 C C . GLU A 1 204 ? -21.345 -4.471 35.553 1.00 86.88 204 GLU A C 1
ATOM 1477 O O . GLU A 1 204 ? -22.508 -4.067 35.658 1.00 86.88 204 GLU A O 1
ATOM 1482 N N . PHE A 1 205 ? -21.048 -5.600 34.910 1.00 89.12 205 PHE A N 1
ATOM 1483 C CA . PHE A 1 205 ? -22.045 -6.399 34.206 1.00 89.12 205 PHE A CA 1
ATOM 1484 C C . PHE A 1 205 ? -21.669 -7.880 34.208 1.00 89.12 205 PHE A C 1
ATOM 1486 O O . PHE A 1 205 ? -20.528 -8.246 33.944 1.00 89.12 205 PHE A O 1
ATOM 1493 N N . THR A 1 206 ? -22.649 -8.743 34.461 1.00 89.31 206 THR A N 1
ATOM 1494 C CA . THR A 1 206 ? -22.484 -10.204 34.415 1.00 89.31 206 THR A CA 1
ATOM 1495 C C . THR A 1 206 ? -23.464 -10.816 33.423 1.00 89.31 206 THR A C 1
ATOM 1497 O O . THR A 1 206 ? -23.072 -11.376 32.405 1.00 89.31 206 THR A O 1
ATOM 1500 N N . THR A 1 207 ? -24.756 -10.673 33.696 1.00 91.69 207 THR A N 1
ATOM 1501 C CA . THR A 1 207 ? -25.853 -11.071 32.817 1.00 91.69 207 THR A CA 1
ATOM 1502 C C . THR A 1 207 ? -27.068 -10.195 33.094 1.00 91.69 207 THR A C 1
ATOM 1504 O O . THR A 1 207 ? -27.220 -9.655 34.192 1.00 91.69 207 THR A O 1
ATOM 1507 N N . HIS A 1 208 ? -27.945 -10.056 32.107 1.00 93.38 208 HIS A N 1
ATOM 1508 C CA . HIS A 1 208 ? -29.213 -9.363 32.265 1.00 93.38 208 HIS A CA 1
ATOM 1509 C C . HIS A 1 208 ? -30.282 -10.000 31.380 1.00 93.38 208 HIS A C 1
ATOM 1511 O O . HIS A 1 208 ? -30.028 -10.325 30.220 1.00 93.38 208 HIS A O 1
ATOM 1517 N N . THR A 1 209 ? -31.491 -10.139 31.923 1.00 93.50 209 THR A N 1
ATOM 1518 C CA . THR A 1 209 ? -32.656 -10.625 31.182 1.00 93.50 209 THR A CA 1
ATOM 1519 C C . THR A 1 209 ? -33.548 -9.444 30.838 1.00 93.50 209 THR A C 1
ATOM 1521 O O . THR A 1 209 ? -34.293 -8.957 31.688 1.00 93.50 209 THR A O 1
ATOM 1524 N N . PHE A 1 210 ? -33.509 -9.008 29.580 1.00 93.06 210 PHE A N 1
ATOM 1525 C CA . PHE A 1 210 ? -34.467 -8.026 29.081 1.00 93.06 210 PHE A CA 1
ATOM 1526 C C . PHE A 1 210 ? -35.864 -8.655 29.037 1.00 93.06 210 PHE A C 1
ATOM 1528 O O . PHE A 1 210 ? -36.066 -9.703 28.423 1.00 93.06 210 PHE A O 1
ATOM 1535 N N . THR A 1 211 ? -36.837 -8.018 29.685 1.00 92.12 211 THR A N 1
ATOM 1536 C CA . THR A 1 211 ? -38.240 -8.461 29.707 1.00 92.12 211 THR A CA 1
ATOM 1537 C C . THR A 1 211 ? -39.123 -7.452 28.984 1.00 92.12 211 THR A C 1
ATOM 1539 O O . THR A 1 211 ? -38.672 -6.394 28.564 1.00 92.12 211 THR A O 1
ATOM 1542 N N . ASN A 1 212 ? -40.419 -7.717 28.881 1.00 90.50 212 ASN A N 1
ATOM 1543 C CA . ASN A 1 212 ? -41.410 -6.704 28.509 1.00 90.50 212 ASN A CA 1
ATOM 1544 C C . ASN A 1 212 ? -41.618 -5.624 29.593 1.00 90.50 212 ASN A C 1
ATOM 1546 O O . ASN A 1 212 ? -42.584 -4.871 29.505 1.00 90.50 212 ASN A O 1
ATOM 1550 N N . CYS A 1 213 ? -40.772 -5.549 30.625 1.00 93.06 213 CYS A N 1
ATOM 1551 C CA . CYS A 1 213 ? -40.847 -4.550 31.691 1.00 93.06 213 CYS A CA 1
ATOM 1552 C C . CYS A 1 213 ? -42.205 -4.554 32.413 1.00 93.06 213 CYS A C 1
ATOM 1554 O O . CYS A 1 213 ? -42.784 -3.506 32.706 1.00 93.06 213 CYS A O 1
ATOM 1556 N N . GLY A 1 214 ? -42.778 -5.751 32.580 1.00 88.25 214 GLY A N 1
ATOM 1557 C CA . GLY A 1 214 ? -44.104 -5.950 33.161 1.00 88.25 214 GLY A CA 1
ATOM 1558 C C . GLY A 1 214 ? -45.274 -5.490 32.281 1.00 88.25 214 GLY A C 1
ATOM 1559 O O . GLY A 1 214 ? -46.417 -5.528 32.740 1.00 88.25 214 GLY A O 1
ATOM 1560 N N . LYS A 1 215 ? -45.048 -5.060 31.026 1.00 88.00 215 LYS A N 1
ATOM 1561 C CA . LYS A 1 215 ? -46.138 -4.618 30.145 1.00 88.00 215 LYS A CA 1
ATOM 1562 C C . LYS A 1 215 ? -46.962 -5.756 29.564 1.00 88.00 215 LYS A C 1
ATOM 1564 O O . LYS A 1 215 ? -46.463 -6.605 28.834 1.00 88.00 215 LYS A O 1
ATOM 1569 N N . THR A 1 216 ? -48.267 -5.683 29.788 1.00 84.44 216 THR A N 1
ATOM 1570 C CA . THR A 1 216 ? -49.275 -6.528 29.144 1.00 84.44 216 THR A CA 1
ATOM 1571 C C . THR A 1 216 ? -50.079 -5.722 28.114 1.00 84.44 216 THR A C 1
ATOM 1573 O O . THR A 1 216 ? -50.217 -4.502 28.234 1.00 84.44 216 THR A O 1
ATOM 1576 N N . GLY A 1 217 ? -50.608 -6.395 27.086 1.00 81.25 217 GLY A N 1
ATOM 1577 C CA . GLY A 1 217 ? -51.415 -5.775 26.023 1.00 81.2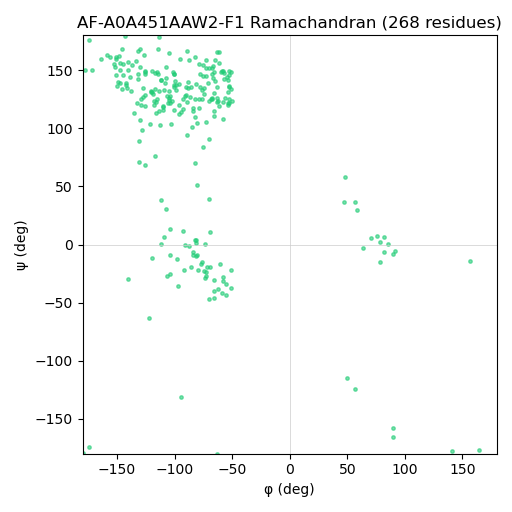5 217 GLY A CA 1
ATOM 1578 C C . GLY A 1 217 ? -50.611 -5.268 24.817 1.00 81.25 217 GLY A C 1
ATOM 1579 O O . GLY A 1 217 ? -49.460 -5.641 24.619 1.00 81.25 217 GLY A O 1
ATOM 1580 N N . GLN A 1 218 ? -51.242 -4.437 23.979 1.00 80.69 218 GLN A N 1
ATOM 1581 C CA . GLN A 1 218 ? -50.694 -3.992 22.682 1.00 80.69 218 GLN A CA 1
ATOM 1582 C C . GLN A 1 218 ? -49.741 -2.786 22.784 1.00 80.69 218 GLN A C 1
ATOM 1584 O O . GLN A 1 218 ? -49.151 -2.372 21.789 1.00 80.69 218 GLN A O 1
ATOM 1589 N N . THR A 1 219 ? -49.606 -2.185 23.969 1.00 85.00 219 THR A N 1
ATOM 1590 C CA . THR A 1 219 ? -48.776 -0.990 24.162 1.00 85.00 219 THR A CA 1
ATOM 1591 C C . THR A 1 219 ? -47.344 -1.357 24.524 1.00 85.00 219 THR A C 1
ATOM 1593 O O . THR A 1 219 ? -47.117 -2.173 25.416 1.00 85.00 219 THR A O 1
ATOM 1596 N N . ALA A 1 220 ? -46.391 -0.679 23.892 1.00 89.00 220 ALA A N 1
ATOM 1597 C CA . ALA A 1 220 ? -44.968 -0.786 24.184 1.00 89.00 220 ALA A CA 1
ATOM 1598 C C . ALA A 1 220 ? -44.605 -0.428 25.647 1.00 89.00 220 ALA A C 1
ATOM 1600 O O . ALA A 1 220 ? -45.251 0.443 26.242 1.00 89.00 220 ALA A O 1
ATOM 1601 N N . PRO A 1 221 ? -43.545 -1.037 26.219 1.00 94.06 221 PRO A N 1
ATOM 1602 C CA . PRO A 1 221 ? -42.997 -0.609 27.502 1.00 94.06 221 PRO A CA 1
ATOM 1603 C C . PRO A 1 221 ? -42.384 0.791 27.417 1.00 94.06 221 PRO A C 1
ATOM 1605 O O . PRO A 1 221 ? -41.841 1.195 26.386 1.00 94.06 221 PRO A O 1
ATOM 1608 N N . THR A 1 222 ? -42.460 1.532 28.522 1.00 94.62 222 THR A N 1
ATOM 1609 C CA . THR A 1 222 ? -41.777 2.821 28.692 1.00 94.62 222 THR A CA 1
ATOM 1610 C C . THR A 1 222 ? -40.440 2.644 29.413 1.00 94.62 222 THR A C 1
ATOM 1612 O O . THR A 1 222 ? -40.237 1.669 30.135 1.00 94.62 222 THR A O 1
ATOM 1615 N N . LEU A 1 223 ? -39.534 3.621 29.281 1.00 94.88 223 LEU A N 1
ATOM 1616 C CA . LEU A 1 223 ? -38.253 3.620 30.003 1.00 94.88 223 LEU A CA 1
ATOM 1617 C C . LEU A 1 223 ? -38.448 3.509 31.520 1.00 94.88 223 LEU A C 1
ATOM 1619 O O . LEU A 1 223 ? -37.781 2.713 32.172 1.00 94.88 223 LEU A O 1
ATOM 1623 N N . SER A 1 224 ? -39.412 4.255 32.067 1.00 94.12 224 SER A N 1
ATOM 1624 C CA . SER A 1 224 ? -39.736 4.207 33.496 1.00 94.12 224 SER A CA 1
ATOM 1625 C C . SER A 1 224 ? -40.219 2.823 33.937 1.00 94.12 224 SER A C 1
ATOM 1627 O O . SER A 1 224 ? -39.827 2.377 35.007 1.00 94.12 224 SER A O 1
ATOM 1629 N N . GLN A 1 225 ? -41.010 2.119 33.119 1.00 94.88 225 GLN A N 1
ATOM 1630 C CA . GLN A 1 225 ? -41.452 0.756 33.441 1.00 94.88 225 GLN A CA 1
ATOM 1631 C C . GLN A 1 225 ? -40.294 -0.233 33.476 1.00 94.88 225 GLN A C 1
ATOM 1633 O O . GLN A 1 225 ? -40.252 -1.089 34.356 1.00 94.88 225 GLN A O 1
ATOM 1638 N N . CYS A 1 226 ? -39.351 -0.109 32.542 1.00 95.19 226 CYS A N 1
ATOM 1639 C CA . CYS A 1 226 ? -38.170 -0.963 32.513 1.00 95.19 226 CYS A CA 1
ATOM 1640 C C . CYS A 1 226 ? -37.268 -0.722 33.721 1.00 95.19 226 CYS A C 1
ATOM 1642 O O . CYS A 1 226 ? -36.946 -1.684 34.406 1.00 95.19 226 CYS A O 1
ATOM 1644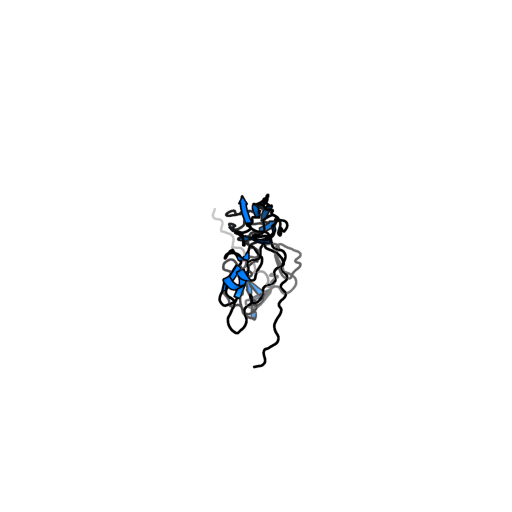 N N . ARG A 1 227 ? -36.988 0.538 34.071 1.00 94.50 227 ARG A N 1
ATOM 1645 C CA . ARG A 1 227 ? -36.216 0.875 35.281 1.00 94.50 227 ARG A CA 1
ATOM 1646 C C . ARG A 1 227 ? -36.855 0.361 36.561 1.00 94.50 227 ARG A C 1
ATOM 1648 O O . ARG A 1 227 ? -36.189 -0.201 37.411 1.00 94.50 227 ARG A O 1
ATOM 1655 N N . SER A 1 228 ? -38.178 0.469 36.683 1.00 93.81 228 SER A N 1
ATOM 1656 C CA . SER A 1 228 ? -38.883 -0.109 37.834 1.00 93.81 228 SER A CA 1
ATOM 1657 C C . SER A 1 228 ? -38.897 -1.644 37.842 1.00 93.81 228 SER A C 1
ATOM 1659 O O . SER A 1 228 ? -39.161 -2.232 38.887 1.00 93.81 228 SER A O 1
ATOM 1661 N N . SER A 1 229 ? -38.662 -2.293 36.697 1.00 94.00 229 SER A N 1
ATOM 1662 C CA . SER A 1 229 ? -38.639 -3.758 36.573 1.00 94.00 229 SER A CA 1
ATOM 1663 C C . SER A 1 229 ? -37.244 -4.356 36.758 1.00 94.00 229 SER A C 1
ATOM 1665 O O . SER A 1 229 ? -37.130 -5.549 37.037 1.00 94.00 229 SER A O 1
ATOM 1667 N N . TYR A 1 230 ? -36.190 -3.566 36.561 1.00 93.31 230 TYR A N 1
ATOM 1668 C CA . TYR A 1 230 ? -34.804 -4.015 36.596 1.00 93.31 230 TYR A CA 1
ATOM 1669 C C . TYR A 1 230 ? -34.135 -3.660 37.926 1.00 93.31 230 TYR A C 1
ATOM 1671 O O . TYR A 1 230 ? -34.478 -2.686 38.582 1.00 93.31 230 TYR A O 1
ATOM 1679 N N . SER A 1 231 ? -33.195 -4.504 38.359 1.00 86.75 231 SER A N 1
ATOM 1680 C CA . SER A 1 231 ? -32.461 -4.355 39.625 1.00 86.75 231 SER A CA 1
ATOM 1681 C C . SER A 1 231 ? -30.986 -4.023 39.385 1.00 86.75 231 SER A C 1
ATOM 1683 O O . SER A 1 231 ? -30.100 -4.580 40.037 1.00 86.75 231 SER A O 1
ATOM 1685 N N . THR A 1 232 ? -30.716 -3.193 38.382 1.00 90.25 232 THR A N 1
ATOM 1686 C CA . THR A 1 232 ? -29.370 -2.805 37.956 1.00 90.25 232 THR A CA 1
ATOM 1687 C C . THR A 1 232 ? -29.136 -1.315 38.208 1.00 90.25 232 THR A C 1
ATOM 1689 O O . THR A 1 232 ? -30.044 -0.587 38.590 1.00 90.25 232 THR A O 1
ATOM 1692 N N . THR A 1 233 ? -27.885 -0.865 38.105 1.00 90.62 233 THR A N 1
ATOM 1693 C CA . THR A 1 233 ? -27.531 0.558 38.267 1.00 90.62 233 THR A CA 1
ATOM 1694 C C . THR A 1 233 ? -27.238 1.236 36.935 1.00 90.62 233 THR A C 1
ATOM 1696 O O . THR A 1 233 ? -27.377 2.450 36.813 1.00 90.62 233 THR A O 1
ATOM 1699 N N . TRP A 1 234 ? -26.826 0.470 35.924 1.00 93.25 234 TRP A N 1
ATOM 1700 C CA . TRP A 1 234 ? -26.477 0.999 34.609 1.00 93.25 234 TRP A CA 1
ATOM 1701 C C . TRP A 1 234 ? -27.703 1.438 33.806 1.00 93.25 234 TRP A C 1
ATOM 1703 O O . TRP A 1 234 ? -27.576 2.297 32.938 1.00 93.25 234 TRP A O 1
ATOM 1713 N N . ASP A 1 235 ? -28.891 0.905 34.093 1.00 93.44 235 ASP A N 1
ATOM 1714 C CA . ASP A 1 235 ? -30.116 1.252 33.375 1.00 93.44 235 ASP A CA 1
ATOM 1715 C C . ASP A 1 235 ? -30.692 2.622 33.767 1.00 93.44 235 ASP A C 1
ATOM 1717 O O . ASP A 1 235 ? -31.482 3.207 33.017 1.00 93.44 235 ASP A O 1
ATOM 1721 N N . GLU A 1 236 ? -30.234 3.181 34.889 1.00 93.19 236 GLU A N 1
ATOM 1722 C CA . GLU A 1 236 ? -30.562 4.533 35.353 1.00 93.19 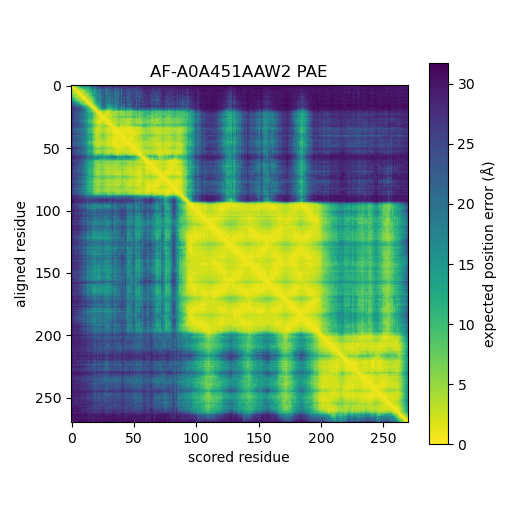236 GLU A CA 1
ATOM 1723 C C . GLU A 1 236 ? -29.888 5.636 34.519 1.00 93.19 236 GLU A C 1
ATOM 1725 O O . GLU A 1 236 ? -30.363 6.775 34.477 1.00 93.19 236 GLU A O 1
ATOM 1730 N N . ASP A 1 237 ? -28.824 5.303 33.783 1.00 94.25 237 ASP A N 1
ATOM 1731 C CA . ASP A 1 237 ? -28.127 6.231 32.896 1.00 94.25 237 ASP A CA 1
ATOM 1732 C C . ASP A 1 237 ? -28.615 6.096 31.446 1.00 94.25 237 ASP A C 1
ATOM 1734 O O . ASP A 1 237 ? -28.456 5.061 30.794 1.00 94.25 237 ASP A O 1
ATOM 1738 N N . ASN A 1 238 ? -29.157 7.186 30.895 1.00 95.06 238 ASN A N 1
ATOM 1739 C CA . ASN A 1 238 ? -29.646 7.232 29.513 1.00 95.06 238 ASN A CA 1
ATOM 1740 C C . ASN A 1 238 ? -28.559 6.946 28.456 1.00 95.06 238 ASN A C 1
ATOM 1742 O O . ASN A 1 238 ? -28.901 6.676 27.304 1.00 95.06 238 ASN A O 1
ATOM 1746 N N . ARG A 1 239 ? -27.268 7.025 28.811 1.00 94.00 239 ARG A N 1
ATOM 1747 C CA . ARG A 1 239 ? -26.140 6.670 27.930 1.00 94.00 239 ARG A CA 1
ATOM 1748 C C . ARG A 1 239 ? -26.001 5.160 27.736 1.00 94.00 239 ARG A C 1
ATOM 1750 O O . ARG A 1 239 ? -25.503 4.724 26.697 1.00 94.00 239 ARG A O 1
ATOM 1757 N N . TYR A 1 240 ? -26.423 4.369 28.721 1.00 94.81 240 TYR A N 1
ATOM 1758 C CA . TYR A 1 240 ? -26.254 2.915 28.720 1.00 94.81 240 TYR A CA 1
ATOM 1759 C C . TYR A 1 240 ? -27.559 2.173 28.464 1.00 94.81 240 TYR A C 1
ATOM 1761 O O . TYR A 1 240 ? -27.534 1.081 27.895 1.00 94.81 240 TYR A O 1
ATOM 1769 N N . PHE A 1 241 ? -28.694 2.775 28.822 1.00 96.69 241 PHE A N 1
ATOM 1770 C CA . PHE A 1 241 ? -30.003 2.190 28.585 1.00 96.69 241 PHE A CA 1
ATOM 1771 C C . PHE A 1 241 ? -31.067 3.237 28.267 1.00 96.69 241 PHE A C 1
ATOM 1773 O O . PHE A 1 241 ? -31.229 4.237 28.965 1.00 96.69 241 PHE A O 1
ATOM 1780 N N . THR A 1 242 ? -31.857 2.982 27.227 1.00 97.06 242 THR A N 1
ATOM 1781 C CA . THR A 1 242 ? -33.048 3.781 26.932 1.00 97.06 242 THR A CA 1
ATOM 1782 C C . THR A 1 242 ? -34.139 2.934 26.285 1.00 97.06 242 THR A C 1
ATOM 1784 O O . THR A 1 242 ? -33.873 1.859 25.746 1.00 97.06 242 THR A O 1
ATOM 1787 N N . VAL A 1 243 ? -35.377 3.431 26.296 1.00 96.31 243 VAL A N 1
ATOM 1788 C CA . VAL A 1 243 ? -36.512 2.795 25.620 1.00 96.31 243 VAL A CA 1
ATOM 1789 C C . VAL A 1 243 ? -37.164 3.800 24.689 1.00 96.31 243 VAL A C 1
ATOM 1791 O O . VAL A 1 243 ? -37.661 4.832 25.134 1.00 96.31 243 VAL A O 1
ATOM 1794 N N . ASN A 1 244 ? -37.177 3.494 23.392 1.00 94.12 244 ASN A N 1
ATOM 1795 C CA . ASN A 1 244 ? -37.796 4.337 22.373 1.00 94.12 244 ASN A CA 1
ATOM 1796 C C . ASN A 1 244 ? -38.736 3.496 21.505 1.00 94.12 244 ASN A C 1
ATOM 1798 O O . ASN A 1 244 ? -38.305 2.516 20.902 1.00 94.12 244 ASN A O 1
ATOM 1802 N N . GLY A 1 245 ? -40.024 3.848 21.477 1.00 89.31 245 GLY A N 1
ATOM 1803 C CA . GLY A 1 245 ? -41.037 3.091 20.733 1.00 89.31 245 GLY A CA 1
ATOM 1804 C C . GLY A 1 245 ? -41.159 1.625 21.172 1.00 89.31 245 GLY A C 1
ATOM 1805 O O . GLY A 1 245 ? -41.449 0.768 20.348 1.00 89.31 245 GLY A O 1
ATOM 1806 N N . GLY A 1 246 ? -40.876 1.320 22.445 1.00 89.19 246 GLY A N 1
ATOM 1807 C CA . GLY A 1 246 ? -40.850 -0.049 22.984 1.00 89.19 246 GLY A CA 1
ATOM 1808 C C . GLY A 1 246 ? -39.563 -0.827 22.740 1.00 89.19 246 GLY A C 1
ATOM 1809 O O . GLY A 1 246 ? -39.403 -1.915 23.288 1.00 89.19 246 GLY A O 1
ATOM 1810 N N . ILE A 1 247 ? -38.629 -0.273 21.967 1.00 92.31 247 ILE A N 1
ATOM 1811 C CA . ILE A 1 247 ? -37.322 -0.878 21.730 1.00 92.31 247 ILE A CA 1
ATOM 1812 C C . ILE A 1 247 ? -36.404 -0.497 22.881 1.00 92.31 247 ILE A C 1
ATOM 1814 O O . ILE A 1 247 ? -36.098 0.681 23.079 1.00 92.31 247 ILE A O 1
ATOM 1818 N N . GLN A 1 248 ? -35.948 -1.508 23.609 1.00 95.12 248 GLN A N 1
ATOM 1819 C CA . GLN A 1 248 ? -34.908 -1.375 24.617 1.00 95.12 248 GLN A CA 1
ATOM 1820 C C . GLN A 1 248 ? -33.548 -1.316 23.924 1.00 95.12 248 GLN A C 1
ATOM 1822 O O . GLN A 1 248 ? -33.156 -2.251 23.227 1.00 95.12 248 GLN A O 1
ATOM 1827 N N . LYS A 1 249 ? -32.851 -0.192 24.080 1.00 96.00 249 LYS A N 1
ATOM 1828 C CA . LYS A 1 249 ? -31.498 0.022 23.567 1.00 96.00 249 LYS A CA 1
ATOM 1829 C C . LYS A 1 249 ? -30.530 -0.069 24.730 1.00 96.00 249 LYS A C 1
ATOM 1831 O O . LYS A 1 249 ? -30.679 0.666 25.702 1.00 96.00 249 LYS A O 1
ATOM 1836 N N . TRP A 1 250 ? -29.551 -0.947 24.595 1.00 95.44 250 TRP A N 1
ATOM 1837 C CA . TRP A 1 250 ? -28.540 -1.219 25.602 1.00 95.44 250 TRP A CA 1
ATOM 1838 C C . TRP A 1 250 ? -27.153 -1.051 24.984 1.00 95.44 250 TRP A C 1
ATOM 1840 O O . TRP A 1 250 ? -26.879 -1.602 23.917 1.00 95.44 250 TRP A O 1
ATOM 1850 N N . THR A 1 251 ? -26.301 -0.270 25.640 1.00 93.69 251 THR A N 1
ATOM 1851 C CA . THR A 1 251 ? -24.894 -0.091 25.267 1.00 93.69 251 THR A CA 1
ATOM 1852 C C . THR A 1 251 ? -24.077 -1.097 26.050 1.00 93.69 251 THR A C 1
ATOM 1854 O O . THR A 1 251 ? -24.058 -0.999 27.270 1.00 93.69 251 THR A O 1
ATOM 1857 N N . VAL A 1 252 ? -23.403 -2.037 25.387 1.00 91.62 252 VAL A N 1
ATOM 1858 C CA . VAL A 1 252 ? -22.557 -3.043 26.054 1.00 91.62 252 VAL A CA 1
ATOM 1859 C C . VAL A 1 252 ? -21.502 -2.393 26.973 1.00 91.62 252 VAL A C 1
ATOM 1861 O O . VAL A 1 252 ? -20.996 -1.323 26.637 1.00 91.62 252 VAL A O 1
ATOM 1864 N N . PRO A 1 253 ? -21.165 -3.002 28.127 1.00 90.50 253 PRO A N 1
ATOM 1865 C CA . PRO A 1 253 ? -20.259 -2.417 29.123 1.00 90.50 253 PRO A CA 1
ATOM 1866 C C . PRO A 1 253 ? -18.822 -2.265 28.614 1.00 90.50 253 PRO A C 1
ATOM 1868 O O . PRO A 1 253 ? -18.115 -1.354 29.030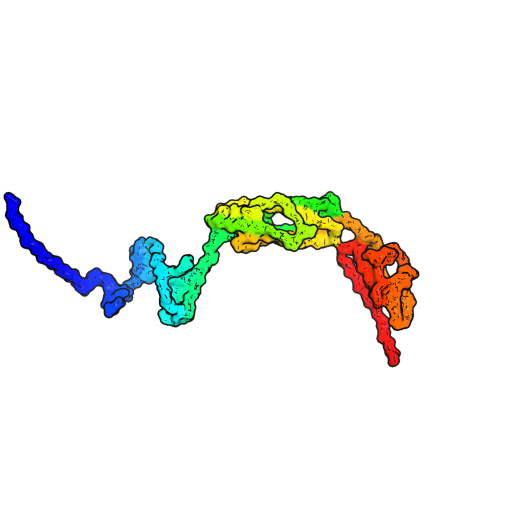 1.00 90.50 253 PRO A O 1
ATOM 1871 N N . GLU A 1 254 ? -18.382 -3.147 27.723 1.00 85.69 254 GLU A N 1
ATOM 1872 C CA . GLU A 1 254 ? -17.061 -3.113 27.098 1.00 85.69 254 GLU A CA 1
ATOM 1873 C C . GLU A 1 254 ? -17.075 -3.860 25.758 1.00 85.69 254 GLU A C 1
ATOM 1875 O O . GLU A 1 254 ? -17.958 -4.680 25.490 1.00 85.69 254 GLU A O 1
ATOM 1880 N N . THR A 1 255 ? -16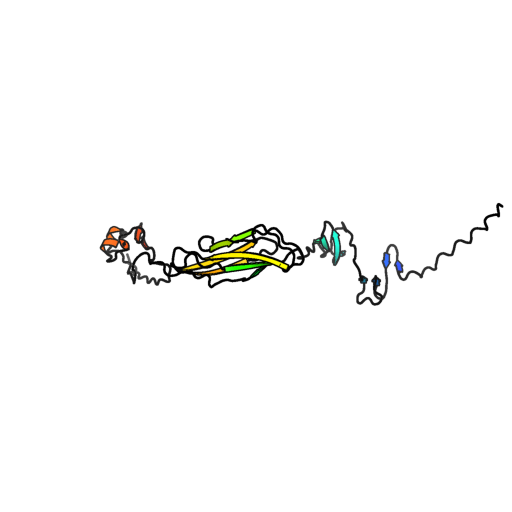.097 -3.612 24.891 1.00 80.12 255 THR A N 1
ATOM 1881 C CA . THR A 1 255 ? -15.935 -4.396 23.663 1.00 80.12 255 THR A CA 1
ATOM 1882 C C . THR A 1 255 ? -15.639 -5.853 24.000 1.00 80.12 255 THR A C 1
ATOM 1884 O O . THR A 1 255 ? -14.681 -6.164 24.705 1.00 80.12 255 THR A O 1
ATOM 1887 N N . GLY A 1 256 ? -16.428 -6.771 23.448 1.00 80.00 256 GLY A N 1
ATOM 1888 C CA . GLY A 1 256 ? -16.271 -8.191 23.722 1.00 80.00 256 GLY A CA 1
ATOM 1889 C C . GLY A 1 256 ? -17.271 -9.053 22.967 1.00 80.00 256 GLY A C 1
ATOM 1890 O O . GLY A 1 256 ? -18.096 -8.568 22.190 1.00 80.00 256 GLY A O 1
ATOM 1891 N N . ARG A 1 257 ? -17.190 -10.366 23.190 1.00 81.81 257 ARG A N 1
ATOM 1892 C CA . ARG A 1 257 ? -18.198 -11.308 22.695 1.00 81.81 257 ARG A CA 1
ATOM 1893 C C . ARG A 1 257 ? -19.335 -11.410 23.702 1.00 81.81 257 ARG A C 1
ATOM 1895 O O . ARG A 1 257 ? -19.105 -11.764 24.852 1.00 81.81 257 ARG A O 1
ATOM 1902 N N . TYR A 1 258 ? -20.555 -11.199 23.225 1.00 89.31 258 TYR A N 1
ATOM 1903 C CA . TYR A 1 258 ? -21.781 -11.349 24.002 1.00 89.31 258 TYR A CA 1
ATOM 1904 C C . TYR A 1 258 ? -22.624 -12.494 23.446 1.00 89.31 258 TYR A C 1
ATOM 1906 O O . TYR A 1 258 ? -22.641 -12.746 22.239 1.00 89.31 258 TYR A O 1
ATOM 1914 N N . ARG A 1 259 ? -23.338 -13.186 24.334 1.00 91.88 259 ARG A N 1
ATOM 1915 C CA . ARG A 1 259 ? -24.352 -14.183 23.984 1.00 91.88 259 ARG A CA 1
ATOM 1916 C C . ARG A 1 259 ? -25.724 -13.563 24.218 1.00 91.88 259 ARG A C 1
ATOM 1918 O O . ARG A 1 259 ? -25.993 -13.087 25.314 1.00 91.88 259 ARG A O 1
ATOM 1925 N N . ILE A 1 260 ? -26.575 -13.591 23.196 1.00 91.94 260 ILE A N 1
ATOM 1926 C CA . ILE A 1 260 ? -27.967 -13.143 23.283 1.00 91.94 260 ILE A CA 1
ATOM 1927 C C . ILE A 1 260 ? -28.863 -14.354 23.049 1.00 91.94 260 ILE A C 1
ATOM 1929 O O . ILE A 1 260 ? -28.734 -15.036 22.032 1.00 91.94 260 ILE A O 1
ATOM 1933 N N . GLU A 1 261 ? -29.768 -14.608 23.988 1.00 91.19 261 GLU A N 1
ATOM 1934 C CA . GLU A 1 261 ? -30.789 -15.649 23.889 1.00 91.19 261 GLU A CA 1
ATOM 1935 C C . GLU A 1 261 ? -32.162 -14.979 23.882 1.00 91.19 261 GLU A C 1
ATOM 1937 O O . GLU A 1 261 ? -32.492 -14.209 24.784 1.00 91.19 261 GLU A O 1
ATOM 1942 N N . ALA A 1 262 ? -32.947 -15.230 22.834 1.00 88.44 262 ALA A N 1
ATOM 1943 C CA . ALA A 1 262 ? -34.252 -14.610 22.637 1.00 88.44 262 ALA A CA 1
ATOM 1944 C C . ALA A 1 262 ? -35.369 -15.636 22.845 1.00 88.44 262 ALA A C 1
ATOM 1946 O O . ALA A 1 262 ? -35.331 -16.730 22.284 1.00 88.44 262 ALA A O 1
ATOM 1947 N N . TRP A 1 263 ? -36.385 -15.248 23.615 1.00 82.00 263 TRP A N 1
ATOM 1948 C CA . TRP A 1 263 ? -37.552 -16.072 23.919 1.00 82.00 263 TRP A CA 1
ATOM 1949 C C . TRP A 1 263 ? -38.803 -15.375 23.380 1.00 82.00 263 TRP A C 1
ATOM 1951 O O . TRP A 1 263 ? -39.066 -14.220 23.712 1.00 82.00 263 TRP A O 1
ATOM 1961 N N . GLY A 1 264 ? -39.557 -16.061 22.519 1.00 77.12 264 GLY A N 1
ATOM 1962 C CA . GLY A 1 264 ? -40.831 -15.579 21.980 1.00 77.12 264 GLY A CA 1
ATOM 1963 C C . GLY A 1 264 ? -42.023 -16.205 22.703 1.00 77.12 264 GLY A C 1
ATOM 1964 O O . GLY A 1 264 ? -41.964 -17.363 23.113 1.00 77.12 264 GLY A O 1
ATOM 1965 N N . GLY A 1 265 ? -43.114 -15.449 22.842 1.00 66.31 265 GLY A N 1
ATOM 1966 C CA . GLY A 1 265 ? -44.403 -16.002 23.261 1.00 66.31 265 GLY A CA 1
ATOM 1967 C C . GLY A 1 265 ? -45.082 -16.774 22.119 1.00 66.31 265 GL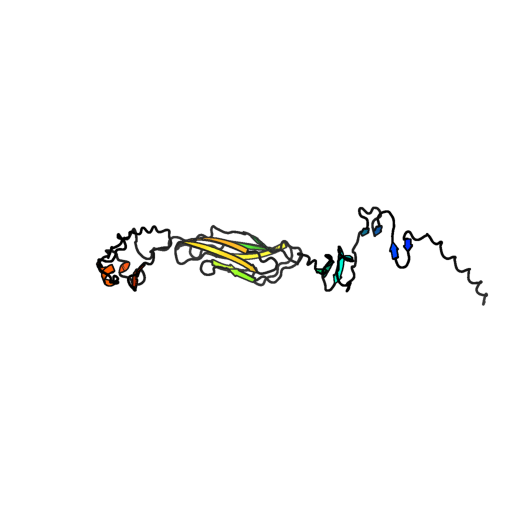Y A C 1
ATOM 1968 O O . GLY A 1 265 ? -44.820 -16.477 20.949 1.00 66.31 265 GLY A O 1
ATOM 1969 N N . PRO A 1 266 ? -45.954 -17.753 22.421 1.00 60.66 266 PRO A N 1
ATOM 1970 C CA . PRO A 1 266 ? -46.749 -18.424 21.397 1.00 60.66 266 PRO A CA 1
ATOM 1971 C C . PRO A 1 266 ? -47.631 -17.409 20.643 1.00 60.66 266 PRO A C 1
ATOM 1973 O O . PRO A 1 266 ? -48.056 -16.415 21.241 1.00 60.66 266 PRO A O 1
ATOM 1976 N N . PRO A 1 267 ? -47.929 -17.631 19.347 1.00 52.84 267 PRO A N 1
ATOM 1977 C CA . PRO A 1 267 ? -48.837 -16.770 18.599 1.00 52.84 267 PRO A CA 1
ATOM 1978 C C . PRO A 1 267 ? -50.189 -16.706 19.312 1.00 52.84 267 PRO A C 1
ATOM 1980 O O . PRO A 1 267 ? -50.798 -17.741 19.582 1.00 52.84 267 PRO A O 1
ATOM 1983 N N . VAL A 1 268 ? -50.671 -15.502 19.612 1.00 56.03 268 VAL A N 1
ATOM 1984 C CA . VAL A 1 268 ? -52.059 -15.308 20.038 1.00 56.03 268 VAL A CA 1
ATOM 1985 C C . VAL A 1 268 ? -52.952 -15.492 18.815 1.00 56.03 268 VAL A C 1
ATOM 1987 O O . VAL A 1 268 ? -52.982 -14.646 17.925 1.00 56.03 268 VAL A O 1
ATOM 1990 N N . SER A 1 269 ? -53.640 -16.631 18.749 1.00 50.31 269 SER A N 1
ATOM 1991 C CA . SER A 1 269 ? -54.752 -16.846 17.825 1.00 50.31 269 SER A CA 1
ATOM 1992 C C . SER A 1 269 ? -55.887 -15.901 18.218 1.00 50.31 269 SER A C 1
ATOM 1994 O O . SER A 1 269 ? -56.455 -16.052 19.302 1.00 50.31 269 SER A O 1
ATOM 1996 N N . GLY A 1 270 ? -56.140 -14.900 17.373 1.00 46.81 270 GLY A N 1
ATOM 1997 C CA . GLY A 1 270 ? -57.339 -14.062 17.439 1.00 46.81 270 GLY A CA 1
ATOM 1998 C C . GLY A 1 270 ? -58.577 -14.806 16.967 1.00 46.81 270 GLY A C 1
ATOM 1999 O O . GLY A 1 270 ? -58.420 -15.741 16.148 1.00 46.81 270 GLY A O 1
#

Sequence (270 aa):
DTGIRGPQGLKGDKGDTGDSFWSQSGNNIYYGSGNIGIGTTNPGAKLEVKGGIKLGGNNSVCDGTKAGLMRYNSGFLYFCNGAAWKALSLINPEANLVISPMNQFDMDVTKSTNPGSYVTFTVTNSGPLTSEKMTTRLSNTTNFEFGTDNCNGATLSGSASCTIKIRPKADENGAIAGSLYVLANNSPDASLAGAVSGFPALYEFTTHTFTNCGKTGQTAPTLSQCRSSYSTTWDEDNRYFTVNGGIQKWTVPETGRYRIEAWGGPPVSG

Nearest PDB structures (foldseek):
  8rk3-assembly1_U  TM=6.415E-01  e=1.863E-01  Pseudomonas phage JBD30
  9bc2-assembly1_A  TM=4.490E-01  e=9.093E-02  Homo sapiens
  3ly6-assembly3_C  TM=3.757E-01  e=3.187E-02  Homo sapiens
  6a8p-assembly3_C  TM=3.545E-01  e=3.761E-02  Homo sapiens
  4pyg-assembly3_E  TM=2.684E-01  e=6.180E-02  Homo sapiens

pLDDT: mean 88.6, std 11.85, range [46.81, 98.88]

Solvent-accessible surface area (backbone atoms only — not comparable to full-atom values): 16288 Å² total; per-residue (Å²): 140,80,78,76,79,71,81,80,72,79,80,77,76,81,76,68,98,70,83,52,87,54,50,72,57,91,95,45,73,47,71,93,76,86,56,46,42,43,84,43,94,78,48,92,39,65,71,32,62,68,66,90,82,89,61,56,65,71,88,69,84,36,32,69,94,41,46,74,43,74,30,32,46,99,93,36,46,29,37,16,77,27,66,43,73,40,71,49,68,65,95,70,66,54,29,37,57,44,53,38,63,49,62,45,65,80,48,46,32,36,56,91,46,55,64,25,70,74,45,73,35,38,41,31,17,79,22,88,30,55,36,55,63,24,42,66,45,64,77,33,68,80,43,32,45,76,59,64,59,62,38,57,69,33,62,33,46,44,72,31,69,35,42,37,27,37,24,32,38,73,90,60,37,38,80,47,69,39,35,43,37,39,51,39,83,73,46,37,57,24,44,38,26,20,48,32,40,79,48,80,56,81,48,94,81,90,83,83,83,89,71,60,34,88,53,72,80,93,60,64,42,49,46,69,41,35,52,75,62,51,96,68,73,60,56,78,36,72,85,34,22,47,44,58,95,43,44,76,46,73,52,75,45,58,68,74,92,81,88,86,86,87,86,80,79,79,83,82,84,128

Organism: NCBI:txid2126343

Foldseek 3Di:
DCPPDPPDPDDDDDPDPPPDCWDDDDPDIHHDDDADEDVDPDDPDNYHYPDDDDFAADPDAQAQVQAQDWHDDPNFIWGRNRHGTDTPPPLDDFWDKDKPPQEDAALEAEPVQFQHDKDKIKIFTQHQHKWDQKAKDKPDCAFKDWDDWQRHRDIAHHGGMTMTIMHTHDDAWDKDWIKMWIPTSVTGIHIYIHTYYHHFFQDDDDDDDDDQLPDDDDQADALVSVVVSDPDDQSVDPVAWHADRNDIDGDGRGDDDDDDDDDDDDDPDD